Protein AF-A0A7Y8U4Q8-F1 (afdb_monomer_lite)

Structure (mmCIF, N/CA/C/O backbone):
data_AF-A0A7Y8U4Q8-F1
#
_entry.id   AF-A0A7Y8U4Q8-F1
#
loop_
_atom_site.group_PDB
_atom_site.id
_atom_site.type_symbol
_atom_site.label_atom_id
_atom_site.label_alt_id
_atom_site.label_comp_id
_atom_site.label_asym_id
_atom_site.label_entity_id
_atom_site.label_seq_id
_atom_site.pdbx_PDB_ins_code
_atom_site.Cartn_x
_atom_site.Cartn_y
_atom_site.Cartn_z
_atom_site.occupancy
_atom_site.B_iso_or_equiv
_atom_site.auth_seq_id
_atom_site.auth_comp_id
_atom_site.auth_asym_id
_atom_site.auth_atom_id
_atom_site.pdbx_PDB_model_num
ATOM 1 N N . MET A 1 1 ? 43.028 13.676 32.441 1.00 49.75 1 MET A N 1
ATOM 2 C CA . MET A 1 1 ? 41.703 13.058 32.715 1.00 49.75 1 MET A CA 1
ATOM 3 C C . MET A 1 1 ? 40.551 13.495 31.790 1.00 49.75 1 MET A C 1
ATOM 5 O O . MET A 1 1 ? 39.515 12.847 31.832 1.00 49.75 1 MET A O 1
ATOM 9 N N . ARG A 1 2 ? 40.684 14.519 30.922 1.00 41.28 2 ARG A N 1
ATOM 10 C CA . ARG A 1 2 ? 39.659 14.839 29.895 1.00 41.28 2 ARG A CA 1
ATOM 11 C C . ARG A 1 2 ? 39.760 13.981 28.623 1.00 41.28 2 ARG A C 1
ATOM 13 O O . ARG A 1 2 ? 38.734 13.587 28.089 1.00 41.28 2 ARG A O 1
ATOM 20 N N . ALA A 1 3 ? 40.973 13.617 28.198 1.00 47.50 3 ALA A N 1
ATOM 21 C CA . ALA A 1 3 ? 41.188 12.812 26.989 1.00 47.50 3 ALA A CA 1
ATOM 22 C C . ALA A 1 3 ? 40.676 11.358 27.107 1.00 47.50 3 ALA A C 1
ATOM 24 O O . ALA A 1 3 ? 40.174 10.800 26.138 1.00 47.50 3 ALA A O 1
ATOM 25 N N . LEU A 1 4 ? 40.711 10.771 28.311 1.00 48.31 4 LEU A N 1
ATOM 26 C CA . LEU A 1 4 ? 40.271 9.387 28.542 1.00 48.31 4 LEU A CA 1
ATOM 27 C C . LEU A 1 4 ? 38.741 9.217 28.429 1.00 48.31 4 LEU A C 1
ATOM 29 O O . LEU A 1 4 ? 38.266 8.153 28.051 1.00 48.31 4 LEU A O 1
ATOM 33 N N . LYS A 1 5 ? 37.961 10.279 28.691 1.00 42.56 5 LYS A N 1
ATOM 34 C CA . LYS A 1 5 ? 36.495 10.255 28.536 1.00 42.56 5 LYS A CA 1
ATOM 35 C C . LYS A 1 5 ? 36.047 10.328 27.070 1.00 42.56 5 LYS A C 1
ATOM 37 O O . LYS A 1 5 ? 34.977 9.829 26.749 1.00 42.56 5 LYS A O 1
ATOM 42 N N . ILE A 1 6 ? 36.868 10.904 26.186 1.00 50.97 6 ILE A N 1
ATOM 43 C CA . ILE A 1 6 ? 36.571 11.002 24.747 1.00 50.97 6 ILE A CA 1
ATOM 44 C C . ILE A 1 6 ? 36.805 9.651 24.056 1.00 50.97 6 ILE A C 1
ATOM 46 O O . ILE A 1 6 ? 36.016 9.258 23.202 1.00 50.97 6 ILE A O 1
ATOM 50 N N . LEU A 1 7 ? 37.820 8.890 24.481 1.00 44.84 7 LEU A N 1
ATOM 51 C CA . LEU A 1 7 ? 38.096 7.564 23.919 1.00 44.84 7 LEU A CA 1
ATOM 52 C C . LEU A 1 7 ? 36.985 6.545 24.243 1.00 44.84 7 LEU A C 1
ATOM 54 O O . LEU A 1 7 ? 36.630 5.732 23.396 1.00 44.84 7 LEU A O 1
ATOM 58 N N . ILE A 1 8 ? 36.377 6.639 25.432 1.00 50.97 8 ILE A N 1
ATOM 59 C CA . ILE A 1 8 ? 35.225 5.805 25.826 1.00 50.97 8 ILE A CA 1
ATOM 60 C C . ILE A 1 8 ? 33.970 6.177 25.019 1.00 50.97 8 ILE A C 1
ATOM 62 O O . ILE A 1 8 ? 33.171 5.303 24.696 1.00 50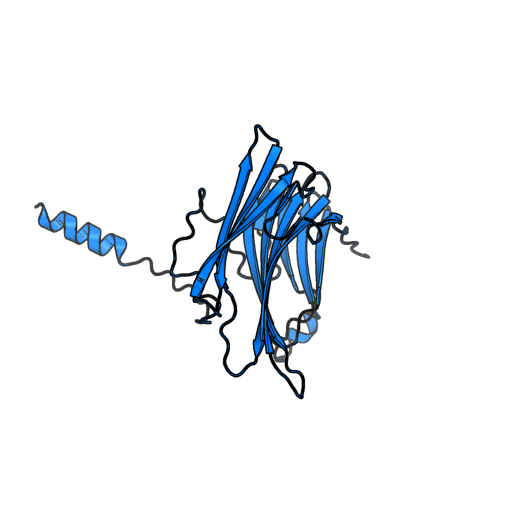.97 8 ILE A O 1
ATOM 66 N N . LEU A 1 9 ? 33.823 7.447 24.624 1.00 43.19 9 LEU A N 1
ATOM 67 C CA . LEU A 1 9 ? 32.719 7.878 23.767 1.00 43.19 9 LEU A CA 1
ATOM 68 C C . LEU A 1 9 ? 32.877 7.343 22.333 1.00 43.19 9 LEU A C 1
ATOM 70 O O . LEU A 1 9 ? 31.907 6.894 21.742 1.00 43.19 9 LEU A O 1
ATOM 74 N N . ILE A 1 10 ? 34.095 7.315 21.785 1.00 46.91 10 ILE A N 1
ATOM 75 C CA . ILE A 1 10 ? 34.342 6.824 20.415 1.00 46.91 10 ILE A CA 1
ATOM 76 C C . ILE A 1 10 ? 34.251 5.290 20.341 1.00 46.91 10 ILE A C 1
ATOM 78 O O . ILE A 1 10 ? 33.738 4.750 19.364 1.00 46.91 10 ILE A O 1
ATOM 82 N N . LEU A 1 11 ? 34.670 4.577 21.392 1.00 43.22 11 LEU A N 1
ATOM 83 C CA . LEU A 1 11 ? 34.560 3.115 21.464 1.00 43.22 11 LEU A CA 1
ATOM 84 C C . LEU A 1 11 ? 33.141 2.632 21.816 1.00 43.22 11 LEU A C 1
ATOM 86 O O . LEU A 1 11 ? 32.757 1.542 21.403 1.00 43.22 11 LEU A O 1
ATOM 90 N N . GLY A 1 12 ? 32.338 3.446 22.513 1.00 35.97 12 GLY A N 1
ATOM 91 C CA . GLY A 1 12 ? 30.940 3.135 22.845 1.00 35.97 12 GLY A CA 1
ATOM 92 C C . GLY A 1 12 ? 29.954 3.277 21.678 1.00 35.97 12 GLY A C 1
ATOM 93 O O . GLY A 1 12 ? 28.892 2.663 21.705 1.00 35.97 12 GLY A O 1
ATOM 94 N N . PHE A 1 13 ? 30.312 4.035 20.636 1.00 39.69 13 PHE A N 1
ATOM 95 C CA . PHE A 1 13 ? 29.527 4.167 19.399 1.00 39.69 13 PHE A CA 1
ATOM 96 C C . PHE A 1 13 ? 30.023 3.256 18.258 1.00 39.69 13 PHE A C 1
ATOM 98 O O . PHE A 1 13 ? 29.411 3.211 17.195 1.00 39.69 13 PHE A O 1
ATOM 105 N N . GLY A 1 14 ? 31.115 2.511 18.466 1.00 35.41 14 GLY A N 1
ATOM 106 C CA . GLY A 1 14 ? 31.784 1.721 17.426 1.00 35.41 14 GLY A CA 1
ATOM 107 C C . GLY A 1 14 ? 31.267 0.293 17.217 1.00 35.41 14 GLY A C 1
ATOM 108 O O . GLY A 1 14 ? 31.789 -0.402 16.351 1.00 35.41 14 GLY A O 1
ATOM 109 N N . PHE A 1 15 ? 30.277 -0.175 17.983 1.00 36.47 15 PHE A N 1
ATOM 110 C CA . PHE A 1 15 ? 29.867 -1.587 17.968 1.00 36.47 15 PHE A CA 1
ATOM 111 C C . PHE A 1 15 ? 28.351 -1.792 18.075 1.00 36.47 15 PHE A C 1
ATOM 113 O O . PHE A 1 15 ? 27.871 -2.549 18.908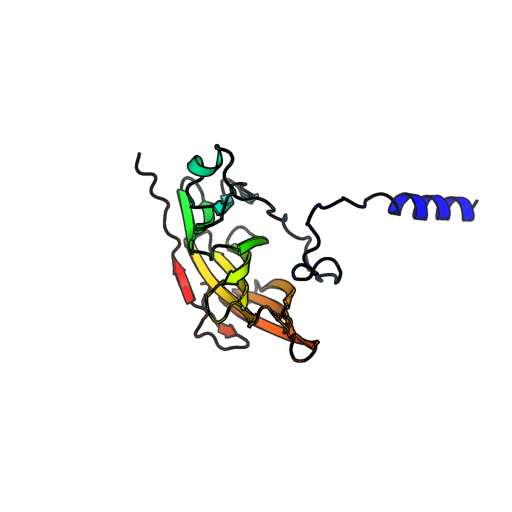 1.00 36.47 15 PHE A O 1
ATOM 120 N N . ILE A 1 16 ? 27.580 -1.157 17.189 1.00 36.59 16 ILE A N 1
ATOM 121 C CA . ILE A 1 16 ? 26.260 -1.675 16.793 1.00 36.59 16 ILE A CA 1
ATOM 122 C C . ILE A 1 16 ? 26.107 -1.505 15.275 1.00 36.59 16 ILE A C 1
ATOM 124 O O . ILE A 1 16 ? 25.202 -0.844 14.781 1.00 36.59 16 ILE A O 1
ATOM 128 N N . TYR A 1 17 ? 27.008 -2.121 14.507 1.00 30.70 17 TYR A N 1
ATOM 129 C CA . TYR A 1 17 ? 26.619 -2.593 13.182 1.00 30.70 17 TYR A CA 1
ATOM 130 C C . TYR A 1 17 ? 25.826 -3.873 13.415 1.00 30.70 17 TYR A C 1
ATOM 132 O O . TYR A 1 17 ? 26.387 -4.965 13.532 1.00 30.70 17 TYR A O 1
ATOM 140 N N . THR A 1 18 ? 24.505 -3.741 13.542 1.00 29.02 18 THR A N 1
ATOM 141 C CA . THR A 1 18 ? 23.653 -4.885 13.244 1.00 29.02 18 THR A CA 1
ATOM 142 C C . THR A 1 18 ? 23.926 -5.216 11.784 1.00 29.02 18 THR A C 1
ATOM 144 O O . THR A 1 18 ? 23.687 -4.416 10.884 1.00 29.02 18 THR A O 1
ATOM 147 N N . ASN A 1 19 ? 24.533 -6.378 11.556 1.00 25.64 19 ASN A N 1
ATOM 148 C CA . ASN A 1 19 ? 24.582 -6.989 10.241 1.00 25.64 19 ASN A CA 1
ATOM 149 C C . ASN A 1 19 ? 23.137 -7.331 9.864 1.00 25.64 19 ASN A C 1
ATOM 151 O O . ASN A 1 19 ? 22.673 -8.452 10.073 1.00 25.64 19 ASN A O 1
ATOM 155 N N . THR A 1 20 ? 22.394 -6.343 9.371 1.00 29.00 20 THR A N 1
ATOM 156 C CA . THR A 1 20 ? 21.160 -6.574 8.639 1.00 29.00 20 THR A CA 1
ATOM 157 C C . THR A 1 20 ? 21.575 -7.213 7.323 1.00 29.00 20 THR A C 1
ATOM 159 O O . THR A 1 20 ? 22.092 -6.573 6.410 1.00 29.00 20 THR A O 1
ATOM 162 N N . TYR A 1 21 ? 21.410 -8.532 7.247 1.00 28.39 21 TYR A N 1
ATOM 163 C CA . TYR A 1 21 ? 21.580 -9.309 6.025 1.00 28.39 21 TYR A CA 1
ATOM 164 C C . TYR A 1 21 ? 20.437 -9.003 5.044 1.00 28.39 21 TYR A C 1
ATOM 166 O O . TYR A 1 21 ? 19.657 -9.876 4.679 1.00 28.39 21 TYR A O 1
ATOM 174 N N . ALA A 1 22 ? 20.343 -7.759 4.584 1.00 32.44 22 ALA A N 1
ATOM 175 C CA . ALA A 1 22 ? 19.738 -7.464 3.300 1.00 32.44 22 ALA A CA 1
ATOM 176 C C . ALA A 1 22 ? 20.867 -7.585 2.274 1.00 32.44 22 ALA A C 1
ATOM 178 O O . ALA A 1 22 ? 21.808 -6.791 2.271 1.00 32.44 22 ALA A O 1
ATOM 179 N N . LYS A 1 23 ? 20.827 -8.623 1.428 1.00 30.33 23 LYS A N 1
ATOM 180 C CA . LYS A 1 23 ? 21.698 -8.699 0.246 1.00 30.33 23 LYS A CA 1
ATOM 181 C C . LYS A 1 23 ? 21.641 -7.340 -0.460 1.00 30.33 23 LYS A C 1
ATOM 183 O O . LYS A 1 23 ? 20.549 -6.912 -0.821 1.00 30.33 23 LYS A O 1
ATOM 188 N N . LYS A 1 24 ? 22.797 -6.683 -0.628 1.00 34.06 24 LYS A N 1
ATOM 189 C CA . LYS A 1 24 ? 22.960 -5.442 -1.402 1.00 34.06 24 LYS A CA 1
ATOM 190 C C . LYS A 1 24 ? 22.258 -5.605 -2.748 1.00 34.06 24 LYS A C 1
ATOM 192 O O . LYS A 1 24 ? 22.772 -6.256 -3.653 1.00 34.06 24 LYS A O 1
ATOM 197 N N . ASN A 1 25 ? 21.066 -5.048 -2.853 1.00 44.06 25 ASN A N 1
ATOM 198 C CA . ASN A 1 25 ? 20.413 -4.794 -4.112 1.00 44.06 25 ASN A CA 1
ATOM 199 C C . ASN A 1 25 ? 20.408 -3.275 -4.229 1.00 44.06 25 ASN A C 1
ATOM 201 O O . ASN A 1 25 ? 19.839 -2.600 -3.377 1.00 44.06 25 ASN A O 1
ATOM 205 N N . ASP A 1 26 ? 21.082 -2.734 -5.241 1.00 43.66 26 ASP A N 1
ATOM 206 C CA . ASP A 1 26 ? 21.248 -1.285 -5.409 1.00 43.66 26 ASP A CA 1
ATOM 207 C C . ASP A 1 26 ? 19.904 -0.550 -5.581 1.00 43.66 26 ASP A C 1
ATOM 209 O O . ASP A 1 26 ? 19.826 0.657 -5.380 1.00 43.66 26 ASP A O 1
ATOM 213 N N . SER A 1 27 ? 18.818 -1.276 -5.872 1.00 44.06 27 SER A N 1
ATOM 214 C CA . SER A 1 27 ? 17.443 -0.745 -5.857 1.00 44.06 27 SER A CA 1
ATOM 215 C C . SER A 1 27 ? 16.828 -0.588 -4.455 1.00 44.06 27 SER A C 1
ATOM 217 O O . SER A 1 27 ? 15.750 -0.020 -4.318 1.00 44.06 27 SER A O 1
ATOM 219 N N . TRP A 1 28 ? 17.511 -1.062 -3.410 1.00 47.03 28 TRP A N 1
ATOM 220 C CA . TRP A 1 28 ? 17.119 -0.986 -1.995 1.00 47.03 28 TRP A CA 1
ATOM 221 C C . TRP A 1 28 ? 18.002 0.002 -1.224 1.00 47.03 28 TRP A C 1
ATOM 223 O O . TRP A 1 28 ? 18.135 -0.098 -0.006 1.00 47.03 28 TRP A O 1
ATOM 233 N N . SER A 1 29 ? 18.623 0.960 -1.921 1.00 46.00 29 SER A N 1
ATOM 234 C CA . SER A 1 29 ? 19.568 1.938 -1.366 1.00 46.00 29 SER A CA 1
ATOM 235 C C . SER A 1 29 ? 18.954 2.953 -0.381 1.00 46.00 29 SER A C 1
ATOM 237 O O . SER A 1 29 ? 19.532 4.014 -0.165 1.00 46.00 29 SER A O 1
ATOM 239 N N . ASP A 1 30 ? 17.811 2.644 0.235 1.00 44.44 30 ASP A N 1
ATOM 240 C CA . ASP A 1 30 ? 17.180 3.430 1.304 1.00 44.44 30 ASP A CA 1
ATOM 241 C C . ASP A 1 30 ? 18.052 3.531 2.566 1.00 44.44 30 ASP A C 1
ATOM 243 O O . ASP A 1 30 ? 17.791 4.359 3.431 1.00 44.44 30 ASP A O 1
ATOM 247 N N . ILE A 1 31 ? 19.100 2.711 2.698 1.00 41.28 31 ILE A N 1
ATOM 248 C CA . ILE A 1 31 ? 19.915 2.663 3.922 1.00 41.28 31 ILE A CA 1
ATOM 249 C C . ILE A 1 31 ? 20.805 3.915 4.090 1.00 41.28 31 ILE A C 1
ATOM 251 O O . ILE A 1 31 ? 21.320 4.134 5.181 1.00 41.28 31 ILE A O 1
ATOM 255 N N . SER A 1 32 ? 20.994 4.767 3.070 1.00 37.94 32 SER A N 1
ATOM 256 C CA . SER A 1 32 ? 21.977 5.865 3.156 1.00 37.94 32 SER A CA 1
ATOM 257 C C . SER A 1 32 ? 21.431 7.294 3.157 1.00 37.94 32 SER A C 1
ATOM 259 O O . SER A 1 32 ? 22.240 8.219 3.083 1.00 37.94 32 SER A O 1
ATOM 261 N N . GLN A 1 33 ? 20.118 7.525 3.219 1.00 37.62 33 GLN A N 1
ATOM 262 C CA . GLN A 1 33 ? 19.596 8.880 3.434 1.00 37.62 33 GLN A CA 1
ATOM 263 C C . GLN A 1 33 ? 18.476 8.860 4.463 1.00 37.62 33 GLN A C 1
ATOM 265 O O . GLN A 1 33 ? 17.415 8.290 4.230 1.00 37.62 33 GLN A O 1
ATOM 270 N N . ASP A 1 34 ? 18.760 9.480 5.608 1.00 32.97 34 ASP A N 1
ATOM 271 C CA . ASP A 1 34 ? 17.882 9.574 6.766 1.00 32.97 34 ASP A CA 1
ATOM 272 C C . ASP A 1 34 ? 16.477 10.017 6.350 1.00 32.97 34 ASP A C 1
ATOM 274 O O . ASP A 1 34 ? 16.218 11.188 6.054 1.00 32.97 34 ASP A O 1
ATOM 278 N N . SER A 1 35 ? 15.531 9.078 6.362 1.00 36.91 35 SER A N 1
ATOM 279 C CA . SER A 1 35 ? 14.124 9.434 6.410 1.00 36.91 35 SER A CA 1
ATOM 280 C C . SER A 1 35 ? 13.915 10.248 7.686 1.00 36.91 35 SER A C 1
ATOM 282 O O . SER A 1 35 ? 14.042 9.710 8.788 1.00 36.91 35 SER A O 1
ATOM 284 N N . ILE A 1 36 ? 13.602 11.539 7.562 1.00 37.69 36 ILE A N 1
ATOM 285 C CA . ILE A 1 36 ? 13.173 12.356 8.702 1.00 37.69 36 ILE A CA 1
ATOM 286 C C . ILE A 1 36 ? 11.764 11.886 9.067 1.00 37.69 36 ILE A C 1
ATOM 288 O O . ILE A 1 36 ? 10.767 12.423 8.592 1.00 37.69 36 ILE A O 1
ATOM 292 N N . GLN A 1 37 ? 11.677 10.829 9.868 1.00 38.19 37 GLN A N 1
ATOM 293 C CA . GLN A 1 37 ? 10.419 10.362 10.427 1.00 38.19 37 GLN A CA 1
ATOM 294 C C . GLN A 1 37 ? 10.176 11.106 11.741 1.00 38.19 37 GLN A C 1
ATOM 296 O O . GLN A 1 37 ? 11.014 11.107 12.639 1.00 38.19 37 GLN A O 1
ATOM 301 N N . MET A 1 38 ? 9.010 11.744 11.880 1.00 35.59 38 MET A N 1
ATOM 302 C CA . MET A 1 38 ? 8.637 12.449 13.118 1.00 35.59 38 MET A CA 1
ATOM 303 C C . MET A 1 38 ? 8.475 11.508 14.332 1.00 35.59 38 MET A C 1
ATOM 305 O O . MET A 1 38 ? 8.341 11.978 15.462 1.00 35.59 38 MET A O 1
ATOM 309 N N . LYS A 1 39 ? 8.440 10.190 14.103 1.00 37.28 39 LYS A N 1
ATOM 310 C CA . LYS A 1 39 ? 8.378 9.112 15.100 1.00 37.28 39 LYS A CA 1
ATOM 311 C C . LYS A 1 39 ? 9.235 7.947 14.604 1.00 37.28 39 LYS A C 1
ATOM 313 O O . LYS A 1 39 ? 9.333 7.775 13.396 1.00 37.28 39 LYS A O 1
ATOM 318 N N . SER A 1 40 ? 9.827 7.170 15.512 1.00 33.91 40 SER A N 1
ATOM 319 C CA . SER A 1 40 ? 10.622 5.986 15.156 1.00 33.91 40 SER A CA 1
ATOM 320 C C . SER A 1 40 ? 9.857 5.064 14.195 1.00 33.91 40 SER A C 1
ATOM 322 O O . SER A 1 40 ? 8.639 4.933 14.366 1.00 33.91 40 SER A O 1
ATOM 324 N N . PRO A 1 41 ? 10.539 4.417 13.229 1.00 37.03 41 PRO A N 1
ATOM 325 C CA . PRO A 1 41 ? 9.896 3.478 12.322 1.00 37.03 41 PRO A CA 1
ATOM 326 C C . PRO A 1 41 ? 9.197 2.399 13.140 1.00 37.03 41 PRO A C 1
ATOM 328 O O . PRO A 1 41 ? 9.793 1.809 14.044 1.00 37.03 41 PRO A O 1
ATOM 331 N N . VAL A 1 42 ? 7.917 2.178 12.850 1.00 49.91 42 VAL A N 1
ATOM 332 C CA . VAL A 1 42 ? 7.225 1.001 13.365 1.00 49.91 42 VAL A CA 1
ATOM 333 C C . VAL A 1 42 ? 7.823 -0.197 12.629 1.00 49.91 42 VAL A C 1
ATOM 335 O O . VAL A 1 42 ? 8.039 -0.114 11.426 1.00 49.91 42 VAL A O 1
ATOM 338 N N . ASP A 1 43 ? 8.158 -1.251 13.370 1.00 48.34 43 ASP A N 1
ATOM 339 C CA . ASP A 1 43 ? 8.931 -2.422 12.941 1.00 48.34 43 ASP A CA 1
ATOM 340 C C . ASP A 1 43 ? 8.873 -2.768 11.439 1.00 48.34 43 ASP A C 1
ATOM 342 O O . ASP A 1 43 ? 7.804 -2.937 10.844 1.00 48.34 43 ASP A O 1
ATOM 346 N N . PHE A 1 44 ? 10.052 -2.971 10.847 1.00 49.94 44 PHE A N 1
ATOM 347 C CA . PHE A 1 44 ? 10.189 -3.545 9.512 1.00 49.94 44 PHE A CA 1
ATOM 348 C C . PHE A 1 44 ? 9.705 -5.007 9.518 1.00 49.94 44 PHE A C 1
ATOM 350 O O . PHE A 1 44 ? 10.195 -5.813 10.313 1.00 49.94 44 PHE A O 1
ATOM 357 N N . ILE A 1 45 ? 8.755 -5.366 8.644 1.00 55.16 45 ILE A N 1
ATOM 358 C CA . ILE A 1 45 ? 8.263 -6.751 8.535 1.00 55.16 45 ILE A CA 1
ATOM 359 C C . ILE A 1 45 ? 9.034 -7.454 7.420 1.00 55.16 45 ILE A C 1
ATOM 361 O O . ILE A 1 45 ? 8.634 -7.443 6.260 1.00 55.16 45 ILE A O 1
ATOM 365 N N . ASP A 1 46 ? 10.147 -8.079 7.793 1.00 47.94 46 ASP A N 1
ATOM 366 C CA . ASP A 1 46 ? 11.090 -8.710 6.863 1.00 47.94 46 ASP A CA 1
ATOM 367 C C . ASP A 1 46 ? 10.628 -10.054 6.275 1.00 47.94 46 ASP A C 1
ATOM 369 O O . ASP A 1 46 ? 11.302 -10.615 5.409 1.00 47.94 46 ASP A O 1
ATOM 373 N N . SER A 1 47 ? 9.516 -10.616 6.758 1.00 62.12 47 SER A N 1
ATOM 374 C CA . SER A 1 47 ? 9.162 -12.004 6.470 1.00 62.12 47 SER A CA 1
ATOM 375 C C . SER A 1 47 ? 7.665 -12.256 6.333 1.00 62.12 47 SER A C 1
ATOM 377 O O . SER A 1 47 ? 6.836 -11.884 7.167 1.00 62.12 47 SER A O 1
ATOM 379 N N . TYR A 1 48 ? 7.340 -12.979 5.262 1.00 73.75 48 TYR A N 1
ATOM 380 C CA . TYR A 1 48 ? 6.012 -13.500 4.986 1.00 73.75 48 TYR A CA 1
ATOM 381 C C . TYR A 1 48 ? 5.458 -14.330 6.145 1.00 73.75 48 TYR A C 1
ATOM 383 O O . TYR A 1 48 ? 6.159 -15.122 6.776 1.00 73.75 48 TYR A O 1
ATOM 391 N N . GLY A 1 49 ? 4.163 -14.163 6.405 1.00 71.31 49 GLY A N 1
ATOM 392 C CA . GLY A 1 49 ? 3.423 -14.943 7.393 1.00 71.31 49 GLY A CA 1
ATOM 393 C C . GLY A 1 49 ? 3.628 -14.505 8.844 1.00 71.31 49 GLY A C 1
ATOM 394 O O . GLY A 1 49 ? 2.890 -14.978 9.712 1.00 71.31 49 GLY A O 1
ATOM 395 N N . ARG A 1 50 ? 4.559 -13.585 9.134 1.00 79.94 50 ARG A N 1
ATOM 396 C CA . ARG A 1 50 ? 4.739 -13.041 10.486 1.00 79.94 50 ARG A CA 1
ATOM 397 C C . ARG A 1 50 ? 3.790 -11.878 10.741 1.00 79.94 50 ARG A C 1
ATOM 399 O O . ARG A 1 50 ? 3.706 -10.936 9.961 1.00 79.94 50 ARG A O 1
ATOM 406 N N . TYR A 1 51 ? 3.076 -11.961 11.859 1.00 80.69 51 TYR A N 1
ATOM 407 C CA . TYR A 1 51 ? 2.214 -10.885 12.327 1.00 80.69 51 TYR A CA 1
ATOM 408 C C . TYR A 1 51 ? 2.996 -9.850 13.129 1.00 80.69 51 TYR A C 1
ATOM 410 O O . TYR A 1 51 ? 3.640 -10.199 14.117 1.00 80.69 51 TYR A O 1
ATOM 418 N N . THR A 1 52 ? 2.788 -8.582 12.796 1.00 87.06 52 THR A N 1
ATOM 419 C CA . THR A 1 52 ? 3.125 -7.439 13.645 1.00 87.06 52 THR A CA 1
ATOM 420 C C . THR A 1 52 ? 1.895 -7.006 14.429 1.00 87.06 52 THR A C 1
ATOM 422 O O . THR A 1 52 ? 0.786 -6.903 13.893 1.00 87.06 52 THR A O 1
ATOM 425 N N . VAL A 1 53 ? 2.073 -6.791 15.732 1.00 88.00 53 VAL A N 1
ATOM 426 C CA . VAL A 1 53 ? 0.999 -6.372 16.636 1.00 88.00 53 VAL A CA 1
ATOM 427 C C . VAL A 1 53 ? 0.788 -4.869 16.497 1.00 88.00 53 VAL A C 1
ATOM 429 O O . VAL A 1 53 ? 1.698 -4.087 16.731 1.00 88.00 53 VAL A O 1
ATOM 432 N N . ILE A 1 54 ? -0.435 -4.468 16.157 1.00 88.69 54 ILE A N 1
ATOM 433 C CA . ILE A 1 54 ? -0.826 -3.057 15.970 1.00 88.69 54 ILE A CA 1
ATOM 434 C C . ILE A 1 54 ? -1.838 -2.586 17.024 1.00 88.69 54 ILE A C 1
ATOM 436 O O . ILE A 1 54 ? -2.206 -1.411 17.066 1.00 88.69 54 ILE A O 1
ATOM 440 N N . GLY A 1 55 ? -2.301 -3.496 17.887 1.00 87.06 55 GLY A N 1
ATOM 441 C CA . GLY A 1 55 ? -3.181 -3.202 19.012 1.00 87.06 55 GLY A CA 1
ATOM 442 C C . GLY A 1 55 ? -3.712 -4.463 19.694 1.00 87.06 55 GLY A C 1
ATOM 443 O O . GLY A 1 55 ? -3.396 -5.590 19.309 1.00 87.06 55 GLY A O 1
ATOM 444 N N . VAL A 1 56 ? -4.562 -4.273 20.706 1.00 87.31 56 VAL A N 1
ATOM 445 C CA . VAL A 1 56 ? -5.255 -5.382 21.382 1.00 87.31 56 VAL A CA 1
ATOM 446 C C . VAL A 1 56 ? -6.144 -6.104 20.372 1.00 87.31 56 VAL A C 1
ATOM 448 O O . VAL A 1 56 ? -7.003 -5.478 19.755 1.00 87.31 56 VAL A O 1
ATOM 451 N N . ASN A 1 57 ? -5.921 -7.410 20.197 1.00 89.81 57 ASN A N 1
ATOM 452 C CA . ASN A 1 57 ? -6.610 -8.255 19.212 1.00 89.81 57 ASN A CA 1
ATOM 453 C C . ASN A 1 57 ? -6.521 -7.731 17.767 1.00 89.81 57 ASN A C 1
ATOM 455 O O . ASN A 1 57 ? -7.393 -8.015 16.947 1.00 89.81 57 ASN A O 1
ATOM 459 N N . LYS A 1 58 ? -5.481 -6.948 17.455 1.00 91.25 58 LYS A N 1
ATOM 460 C CA . LYS A 1 58 ? -5.250 -6.391 16.122 1.00 91.25 58 LYS A CA 1
ATOM 461 C C . LYS A 1 58 ? -3.829 -6.684 15.669 1.00 91.25 58 LYS A C 1
ATOM 463 O O . LYS A 1 58 ? -2.865 -6.340 16.359 1.00 91.25 58 LYS A O 1
ATOM 468 N N . LYS A 1 59 ? -3.689 -7.321 14.510 1.00 92.81 59 LYS A N 1
ATOM 469 C CA . LYS A 1 59 ? -2.390 -7.681 13.928 1.00 92.81 59 LYS A CA 1
ATOM 470 C C . LYS A 1 59 ? -2.413 -7.489 12.418 1.00 92.81 59 LYS A C 1
ATOM 472 O O . LYS A 1 59 ? -3.466 -7.623 11.807 1.00 92.81 59 LYS A O 1
ATOM 477 N N . ILE A 1 60 ? -1.260 -7.233 11.820 1.00 93.06 60 ILE A N 1
ATOM 478 C CA . ILE A 1 60 ? -1.083 -7.114 10.368 1.00 93.06 60 ILE A CA 1
ATOM 479 C C . ILE A 1 60 ? 0.043 -8.035 9.905 1.00 93.06 60 ILE A C 1
ATOM 481 O O . ILE A 1 60 ? 0.990 -8.251 10.657 1.00 93.06 60 ILE A O 1
ATOM 485 N N . LYS A 1 61 ? -0.057 -8.599 8.702 1.00 90.12 61 LYS A N 1
ATOM 486 C CA . LYS A 1 61 ? 1.022 -9.382 8.084 1.00 90.12 61 LYS A CA 1
ATOM 487 C C . LYS A 1 61 ? 1.009 -9.264 6.564 1.00 90.12 61 LYS A C 1
ATOM 489 O O . LYS A 1 61 ? -0.060 -9.150 5.958 1.00 90.12 61 LYS A O 1
ATOM 494 N N . LEU A 1 62 ? 2.191 -9.383 5.967 1.00 89.62 62 LEU A N 1
ATOM 495 C CA . LEU A 1 62 ? 2.361 -9.713 4.555 1.00 89.62 62 LEU A CA 1
ATOM 496 C C . LEU A 1 62 ? 2.211 -11.234 4.384 1.00 89.62 62 LEU A C 1
ATOM 498 O O . LEU A 1 62 ? 2.774 -12.012 5.157 1.00 89.62 62 LEU A O 1
ATOM 502 N N . VAL A 1 63 ? 1.427 -11.671 3.403 1.00 87.25 63 VAL A N 1
ATOM 503 C CA . VAL A 1 63 ? 1.039 -13.075 3.208 1.00 87.25 63 VAL A CA 1
ATOM 504 C C . VAL A 1 63 ? 1.440 -13.542 1.826 1.00 87.25 63 VAL A C 1
ATOM 506 O O . VAL A 1 63 ? 1.173 -12.859 0.842 1.00 87.25 63 VAL A O 1
ATOM 509 N N . ASP A 1 64 ? 2.055 -14.718 1.775 1.00 84.88 64 ASP A N 1
ATOM 510 C CA . ASP A 1 64 ? 2.232 -15.480 0.548 1.00 84.88 64 ASP A CA 1
ATOM 511 C C . ASP A 1 64 ? 0.999 -16.372 0.381 1.00 84.88 64 ASP A C 1
ATOM 513 O O . ASP A 1 64 ? 0.727 -17.228 1.221 1.00 84.88 64 ASP A O 1
ATOM 517 N N . PHE A 1 65 ? 0.235 -16.135 -0.682 1.00 83.06 65 PHE A N 1
ATOM 518 C CA . PHE A 1 65 ? -0.947 -16.920 -1.040 1.00 83.06 65 PHE A CA 1
ATOM 519 C C . PHE A 1 65 ? -0.639 -17.992 -2.101 1.00 83.06 65 PHE A C 1
ATOM 521 O O . PHE A 1 65 ? -1.557 -18.502 -2.750 1.00 83.06 65 PHE A O 1
ATOM 528 N N . GLY A 1 66 ? 0.637 -18.277 -2.359 1.00 72.62 66 GLY A N 1
ATOM 529 C CA . GLY A 1 66 ? 1.092 -19.364 -3.219 1.00 72.62 66 GLY A CA 1
ATOM 530 C C . GLY A 1 66 ? 1.011 -20.747 -2.560 1.00 72.62 66 GLY A C 1
ATOM 531 O O . GLY A 1 66 ? 0.628 -20.900 -1.401 1.00 72.62 66 GLY A O 1
ATOM 532 N N . ASP A 1 67 ? 1.399 -21.781 -3.314 1.00 63.38 67 ASP A N 1
ATOM 533 C CA . ASP A 1 67 ? 1.420 -23.176 -2.850 1.00 63.38 67 ASP A CA 1
ATOM 534 C C . ASP A 1 67 ? 2.605 -23.434 -1.901 1.00 63.38 67 ASP A C 1
ATOM 536 O O . ASP A 1 67 ? 3.616 -24.031 -2.284 1.00 63.38 67 ASP A O 1
ATOM 540 N N . ILE A 1 68 ? 2.478 -23.007 -0.642 1.00 55.81 68 ILE A N 1
ATOM 541 C CA . ILE A 1 68 ? 3.513 -23.165 0.397 1.00 55.81 68 ILE A CA 1
ATOM 542 C C . ILE A 1 68 ? 3.930 -24.643 0.566 1.00 55.81 68 ILE A C 1
ATOM 544 O O . ILE A 1 68 ? 5.096 -24.939 0.833 1.00 55.81 68 ILE A O 1
ATOM 548 N N . GLU A 1 69 ? 3.013 -25.596 0.356 1.00 50.19 69 GLU A N 1
ATOM 549 C CA . GLU A 1 69 ? 3.289 -27.036 0.483 1.00 50.19 69 GLU A CA 1
ATOM 550 C C . GLU A 1 69 ? 4.276 -27.578 -0.562 1.00 50.19 69 GLU A C 1
ATOM 552 O O . GLU A 1 69 ? 5.081 -28.459 -0.244 1.00 50.19 69 GLU A O 1
ATOM 557 N N . LYS A 1 70 ? 4.290 -27.027 -1.786 1.00 48.84 70 LYS A N 1
ATOM 558 C CA . LYS A 1 70 ? 5.207 -27.464 -2.859 1.00 48.84 70 LYS A CA 1
ATOM 559 C C . LYS A 1 70 ? 6.668 -27.086 -2.575 1.00 48.84 70 LYS A C 1
ATOM 561 O O . LYS A 1 70 ? 7.578 -27.696 -3.135 1.00 48.84 70 LYS A O 1
ATOM 566 N N . ASN A 1 71 ? 6.904 -26.160 -1.645 1.00 51.06 71 ASN A N 1
ATOM 567 C CA . ASN A 1 71 ? 8.231 -25.623 -1.324 1.00 51.06 71 ASN A CA 1
ATOM 568 C C . ASN A 1 71 ? 9.036 -26.475 -0.334 1.00 51.06 71 ASN A C 1
ATOM 570 O O . ASN A 1 71 ? 10.236 -26.266 -0.183 1.00 51.06 71 ASN A O 1
ATOM 574 N N . LYS A 1 72 ? 8.424 -27.464 0.332 1.00 52.31 72 LYS A N 1
ATOM 575 C CA . LYS A 1 72 ? 9.130 -28.335 1.295 1.00 52.31 72 LYS A CA 1
ATOM 576 C C . LYS A 1 72 ? 10.027 -29.402 0.639 1.00 52.31 72 LYS A C 1
ATOM 578 O O . LYS A 1 72 ? 10.703 -30.134 1.353 1.00 52.31 72 LYS A O 1
ATOM 583 N N . LYS A 1 73 ? 10.046 -29.512 -0.698 1.00 52.28 73 LYS A N 1
ATOM 584 C CA . LYS A 1 73 ? 10.715 -30.599 -1.447 1.00 52.28 73 LYS A CA 1
ATOM 585 C C . LYS A 1 73 ? 11.865 -30.138 -2.358 1.00 52.28 73 LYS A C 1
ATOM 587 O O . LYS A 1 73 ? 11.937 -30.557 -3.504 1.00 52.28 73 LYS A O 1
ATOM 592 N N . GLY A 1 74 ? 12.769 -29.284 -1.873 1.00 50.75 74 GLY A N 1
ATOM 593 C CA . GLY A 1 74 ? 14.017 -28.968 -2.595 1.00 50.75 74 GLY A CA 1
ATOM 594 C C . GLY A 1 74 ? 13.851 -28.223 -3.930 1.00 50.75 74 GLY A C 1
ATOM 595 O O . GLY A 1 74 ? 14.795 -28.166 -4.711 1.00 50.75 74 GLY A O 1
ATOM 596 N N . TYR A 1 75 ? 12.674 -27.652 -4.199 1.00 52.44 75 TYR A N 1
ATOM 597 C CA . TYR A 1 75 ? 12.425 -26.816 -5.373 1.00 52.44 75 TYR A CA 1
ATOM 598 C C . TYR A 1 75 ? 12.782 -25.352 -5.083 1.00 52.44 75 TYR A C 1
ATOM 600 O O . TYR A 1 75 ? 12.552 -24.861 -3.977 1.00 52.44 75 TYR A O 1
ATOM 608 N N . ASN A 1 76 ? 13.294 -24.640 -6.093 1.00 57.69 76 ASN A N 1
ATOM 609 C CA . ASN A 1 76 ? 13.442 -23.186 -6.042 1.00 57.69 76 ASN A CA 1
ATOM 610 C C . ASN A 1 76 ? 12.047 -22.552 -5.937 1.00 57.69 76 ASN A C 1
ATOM 612 O O . ASN A 1 76 ? 11.239 -22.660 -6.859 1.00 57.69 76 ASN A O 1
ATOM 616 N N . TYR A 1 77 ? 11.753 -21.937 -4.793 1.00 61.31 77 TYR A N 1
ATOM 617 C CA . TYR A 1 77 ? 10.485 -21.262 -4.548 1.00 61.31 77 TYR A CA 1
ATOM 618 C C . TYR A 1 77 ? 10.385 -19.969 -5.365 1.00 61.31 77 TYR A C 1
ATOM 620 O O . TYR A 1 77 ? 11.305 -19.151 -5.374 1.00 61.31 77 TYR A O 1
ATOM 628 N N . THR A 1 78 ? 9.228 -19.776 -5.995 1.00 67.75 78 THR A N 1
ATOM 629 C CA . THR A 1 78 ? 8.858 -18.552 -6.705 1.00 67.75 78 THR A CA 1
ATOM 630 C C . THR A 1 78 ? 7.568 -18.011 -6.106 1.00 67.75 78 THR A C 1
ATOM 632 O O . THR A 1 78 ? 6.544 -18.701 -6.122 1.00 67.75 78 THR A O 1
ATOM 635 N N . LEU A 1 79 ? 7.610 -16.773 -5.613 1.00 73.31 79 LEU A N 1
ATOM 636 C CA . LEU A 1 79 ? 6.422 -16.052 -5.170 1.00 73.31 79 LEU A CA 1
ATOM 637 C C . LEU A 1 79 ? 5.492 -15.833 -6.371 1.00 73.31 79 LEU A C 1
ATOM 639 O O . LEU A 1 79 ? 5.909 -15.287 -7.388 1.00 73.31 79 LEU A O 1
ATOM 643 N N . LYS A 1 80 ? 4.236 -16.272 -6.258 1.00 77.81 80 LYS A N 1
ATOM 644 C CA . LYS A 1 80 ? 3.229 -16.116 -7.325 1.00 77.81 80 LYS A CA 1
ATOM 645 C C . LYS A 1 80 ? 2.107 -15.178 -6.933 1.00 77.81 80 LYS A C 1
ATOM 647 O O . LYS A 1 80 ? 1.682 -14.367 -7.744 1.00 77.81 80 LYS A O 1
ATOM 652 N N . ASN A 1 81 ? 1.632 -15.307 -5.698 1.00 85.69 81 ASN A N 1
ATOM 653 C CA . ASN A 1 81 ? 0.524 -14.530 -5.175 1.00 85.69 81 ASN A CA 1
ATOM 654 C C . ASN A 1 81 ? 0.897 -14.012 -3.801 1.00 85.69 81 ASN A C 1
ATOM 656 O O . ASN A 1 81 ? 1.352 -14.781 -2.960 1.00 85.69 81 ASN A O 1
ATOM 660 N N . TYR A 1 82 ? 0.633 -12.743 -3.548 1.00 88.88 82 TYR A N 1
ATOM 661 C CA . TYR A 1 82 ? 0.850 -12.161 -2.238 1.00 88.88 82 TYR A CA 1
ATOM 662 C C . TYR A 1 82 ? -0.264 -11.184 -1.887 1.00 88.88 82 TYR A C 1
ATOM 664 O O . TYR A 1 82 ? -1.087 -10.803 -2.721 1.00 88.88 82 TYR A O 1
ATOM 672 N N . GLY A 1 83 ? -0.312 -10.787 -0.627 1.00 92.12 83 GLY A N 1
ATOM 673 C CA . GLY A 1 83 ? -1.206 -9.734 -0.188 1.00 92.12 83 GLY A CA 1
ATOM 674 C C . GLY A 1 83 ? -0.995 -9.369 1.265 1.00 92.12 83 GLY A C 1
ATOM 675 O O . GLY A 1 83 ? -0.052 -9.833 1.904 1.00 92.12 83 GLY A O 1
ATOM 676 N N . VAL A 1 84 ? -1.874 -8.528 1.793 1.00 94.56 84 VAL A N 1
ATOM 677 C CA . VAL A 1 84 ? -1.806 -8.087 3.190 1.00 94.56 84 VAL A CA 1
ATOM 678 C C . VAL A 1 84 ? -3.079 -8.485 3.910 1.00 94.56 84 VAL A C 1
ATOM 680 O O . VAL A 1 84 ? -4.183 -8.220 3.435 1.00 94.56 84 VAL A O 1
ATOM 683 N N . GLN A 1 85 ? -2.908 -9.098 5.078 1.00 94.69 85 GLN A N 1
ATOM 684 C CA . GLN A 1 85 ? -3.997 -9.477 5.968 1.00 94.69 85 GLN A CA 1
ATOM 685 C C . GLN A 1 85 ? -3.956 -8.671 7.259 1.00 94.69 85 GLN A C 1
ATOM 687 O O . GLN A 1 85 ? -2.891 -8.478 7.852 1.00 94.69 85 GLN A O 1
ATOM 692 N N . ILE A 1 86 ? -5.134 -8.273 7.733 1.00 94.38 86 ILE A N 1
ATOM 693 C CA . ILE A 1 86 ? -5.330 -7.644 9.037 1.00 94.38 86 ILE A CA 1
ATOM 694 C C . ILE A 1 86 ? -6.247 -8.531 9.875 1.00 94.38 86 ILE A C 1
ATOM 696 O O . ILE A 1 86 ? -7.414 -8.725 9.548 1.00 94.38 86 ILE A O 1
ATOM 700 N N . LEU A 1 87 ? -5.723 -9.046 10.985 1.00 93.56 87 LEU A N 1
ATOM 701 C CA . LEU A 1 87 ? -6.539 -9.595 12.061 1.00 93.56 87 LEU A CA 1
ATOM 702 C C . LEU A 1 87 ? -7.146 -8.418 12.824 1.00 93.56 87 LEU A C 1
ATOM 704 O O . LEU A 1 87 ? -6.406 -7.587 13.352 1.00 93.56 87 LEU A O 1
ATOM 708 N N . ASN A 1 88 ? -8.470 -8.353 12.892 1.00 91.69 88 ASN A N 1
ATOM 709 C CA . ASN A 1 88 ? -9.205 -7.321 13.612 1.00 91.69 88 ASN A CA 1
ATOM 710 C C . ASN A 1 88 ? -10.309 -7.979 14.448 1.00 91.69 88 ASN A C 1
ATOM 712 O O . ASN A 1 88 ? -11.367 -8.351 13.934 1.00 91.69 88 ASN A O 1
ATOM 716 N N . GLY A 1 89 ? -10.035 -8.162 15.741 1.00 89.69 89 GLY A N 1
ATOM 717 C CA . GLY A 1 89 ? -10.872 -8.977 16.616 1.00 89.69 89 GLY A CA 1
ATOM 718 C C . GLY A 1 89 ? -10.705 -10.463 16.299 1.00 89.69 89 GLY A C 1
ATOM 719 O O . GLY A 1 89 ? -9.591 -10.979 16.313 1.00 89.69 89 GLY A O 1
ATOM 720 N N . SER A 1 90 ? -11.814 -11.147 16.023 1.00 89.81 90 SER A N 1
ATOM 721 C CA . SER A 1 90 ? -11.840 -12.568 15.647 1.00 89.81 90 SER A CA 1
ATOM 722 C C . SER A 1 90 ? -11.695 -12.815 14.144 1.00 89.81 90 SER A C 1
ATOM 724 O O . SER A 1 90 ? -11.556 -13.964 13.736 1.00 89.81 90 SER A O 1
ATOM 726 N N . ASN A 1 91 ? -11.759 -11.764 13.324 1.00 93.38 91 ASN A N 1
ATOM 727 C CA . ASN A 1 91 ? -11.854 -11.884 11.873 1.00 93.38 91 ASN A CA 1
ATOM 728 C C . ASN A 1 91 ? -10.542 -11.467 11.211 1.00 93.38 91 ASN A C 1
ATOM 730 O O . ASN A 1 91 ? -9.904 -10.500 11.635 1.00 93.38 91 ASN A O 1
ATOM 734 N N . ILE A 1 92 ? -10.170 -12.170 10.145 1.00 94.38 92 ILE A N 1
ATOM 735 C CA . ILE A 1 92 ? -9.059 -11.789 9.275 1.00 94.38 92 ILE A CA 1
ATOM 736 C C . ILE A 1 92 ? -9.645 -11.132 8.028 1.00 94.38 92 ILE A C 1
ATOM 738 O O . ILE A 1 92 ? -10.578 -11.655 7.426 1.00 94.38 92 ILE A O 1
ATOM 742 N N . TYR A 1 93 ? -9.106 -9.974 7.662 1.00 95.81 93 TYR A N 1
ATOM 743 C CA . TYR A 1 93 ? -9.487 -9.226 6.473 1.00 95.81 93 TYR A CA 1
ATOM 744 C C . TYR A 1 93 ? -8.316 -9.196 5.495 1.00 95.81 93 TYR A C 1
ATOM 746 O O . TYR A 1 93 ? -7.222 -8.746 5.844 1.00 95.81 93 TYR A O 1
ATOM 754 N N . ASN A 1 94 ? -8.548 -9.649 4.268 1.00 95.62 94 ASN A N 1
ATOM 755 C CA . ASN A 1 94 ? -7.653 -9.464 3.138 1.00 95.62 94 ASN A CA 1
ATOM 756 C C . ASN A 1 94 ? -7.797 -8.020 2.656 1.00 95.62 94 ASN A C 1
ATOM 758 O O . ASN A 1 94 ? -8.829 -7.649 2.097 1.00 95.62 94 ASN A O 1
ATOM 762 N N . VAL A 1 95 ? -6.771 -7.197 2.881 1.00 95.94 95 VAL A N 1
ATOM 763 C CA . VAL A 1 95 ? -6.744 -5.832 2.337 1.00 95.94 95 VAL A CA 1
ATOM 764 C C . VAL A 1 95 ? -6.645 -5.911 0.822 1.00 95.94 95 VAL A C 1
ATOM 766 O O . VAL A 1 95 ? -7.429 -5.305 0.112 1.00 95.94 95 VAL A O 1
ATOM 769 N N . PHE A 1 96 ? -5.720 -6.720 0.321 1.00 93.75 96 PHE A N 1
ATOM 770 C CA . PHE A 1 96 ? -5.665 -7.076 -1.086 1.00 93.75 96 PHE A CA 1
ATOM 771 C C . PHE A 1 96 ? -5.017 -8.448 -1.236 1.00 93.75 96 PHE A C 1
ATOM 773 O O . PHE A 1 96 ? -4.284 -8.905 -0.354 1.00 93.75 96 PHE A O 1
ATOM 780 N N . LYS A 1 97 ? -5.262 -9.067 -2.386 1.00 91.88 97 LYS A N 1
ATOM 781 C CA . LYS A 1 97 ? -4.565 -10.249 -2.882 1.00 91.88 97 LYS A CA 1
ATOM 782 C C . LYS A 1 97 ? -4.251 -10.000 -4.349 1.00 91.88 97 LYS A C 1
ATOM 784 O O . LYS A 1 97 ? -5.139 -9.623 -5.106 1.00 91.88 97 LYS A O 1
ATOM 789 N N . THR A 1 98 ? -2.999 -10.181 -4.738 1.00 89.94 98 THR A N 1
ATOM 790 C CA . THR A 1 98 ? -2.539 -9.929 -6.103 1.00 89.94 98 THR A CA 1
ATOM 791 C C . THR A 1 98 ? -1.567 -11.005 -6.556 1.00 89.94 98 THR A C 1
ATOM 793 O O . THR A 1 98 ? -0.987 -11.728 -5.743 1.00 89.94 98 THR A O 1
ATOM 796 N N . THR A 1 99 ? -1.398 -11.106 -7.867 1.00 85.50 99 THR A N 1
ATOM 797 C CA . THR A 1 99 ? -0.359 -11.908 -8.511 1.00 85.50 99 THR A CA 1
ATOM 798 C C . THR A 1 99 ? 0.900 -11.068 -8.693 1.00 85.50 99 THR A C 1
ATOM 800 O O . THR A 1 99 ? 0.810 -9.854 -8.874 1.00 85.50 99 THR A O 1
ATOM 803 N N . THR A 1 100 ? 2.060 -11.712 -8.717 1.00 79.06 100 THR A N 1
ATOM 804 C CA . THR A 1 100 ? 3.335 -11.089 -9.082 1.00 79.06 100 THR A CA 1
ATOM 805 C C . THR A 1 100 ? 4.043 -11.914 -10.157 1.00 79.06 100 THR A C 1
ATOM 807 O O . THR A 1 100 ? 3.649 -13.049 -10.446 1.00 79.06 100 THR A O 1
ATOM 810 N N . THR A 1 101 ? 5.054 -11.340 -10.804 1.00 74.06 101 THR A N 1
ATOM 811 C CA . THR A 1 101 ? 5.785 -12.043 -11.869 1.00 74.06 101 THR A CA 1
ATOM 812 C C . THR A 1 101 ? 6.801 -13.030 -11.293 1.00 74.06 101 THR A C 1
ATOM 814 O O . THR A 1 101 ? 7.106 -12.999 -10.101 1.00 74.06 101 THR A O 1
ATOM 817 N N . LEU A 1 102 ? 7.335 -13.922 -12.136 1.00 66.06 102 LEU A N 1
ATOM 818 C CA . LEU A 1 102 ? 8.188 -15.036 -11.697 1.00 66.06 102 LEU A CA 1
ATOM 819 C C . LEU A 1 102 ? 9.438 -14.597 -10.920 1.00 66.06 102 LEU A C 1
ATOM 821 O O . LEU A 1 102 ? 9.905 -15.331 -10.055 1.00 66.06 102 LEU A O 1
ATOM 825 N N . ASN A 1 103 ? 9.976 -13.415 -11.209 1.00 74.12 103 ASN A N 1
ATOM 826 C CA . ASN A 1 103 ? 11.176 -12.907 -10.556 1.00 74.12 103 ASN A CA 1
ATOM 827 C C . ASN A 1 103 ? 10.843 -11.625 -9.806 1.00 74.12 103 ASN A C 1
ATOM 829 O O . ASN A 1 103 ? 11.196 -10.540 -10.260 1.00 74.12 103 ASN A O 1
ATOM 833 N N . SER A 1 104 ? 10.159 -11.758 -8.672 1.00 73.25 104 SER A N 1
ATOM 834 C CA . SER A 1 104 ? 9.694 -10.610 -7.892 1.00 73.25 104 SER A CA 1
ATOM 835 C C . SER A 1 104 ? 10.151 -10.686 -6.443 1.00 73.25 104 SER A C 1
ATOM 837 O O . SER A 1 104 ? 10.184 -11.755 -5.832 1.00 73.25 104 SER A O 1
ATOM 839 N N . SER A 1 105 ? 10.512 -9.530 -5.899 1.00 80.94 105 SER A N 1
ATOM 840 C CA . SER A 1 105 ? 10.835 -9.320 -4.496 1.00 80.94 105 SER A CA 1
ATOM 841 C C . SER A 1 105 ? 9.896 -8.265 -3.944 1.00 80.94 105 SER A C 1
ATOM 843 O O . SER A 1 105 ? 9.875 -7.131 -4.425 1.00 80.94 105 SER A O 1
ATOM 845 N N . VAL A 1 106 ? 9.127 -8.645 -2.929 1.00 82.75 106 VAL A N 1
ATOM 846 C CA . VAL A 1 106 ? 8.127 -7.775 -2.320 1.00 82.75 106 VAL A CA 1
ATOM 847 C C . VAL A 1 106 ? 8.576 -7.391 -0.921 1.00 82.75 106 VAL A C 1
ATOM 849 O O . VAL A 1 106 ? 8.931 -8.248 -0.114 1.00 82.75 106 VAL A O 1
ATOM 852 N N . ASP A 1 107 ? 8.521 -6.097 -0.649 1.00 84.06 107 ASP A N 1
ATOM 853 C CA . ASP A 1 107 ? 8.798 -5.482 0.639 1.00 84.06 107 ASP A CA 1
ATOM 854 C C . ASP A 1 107 ? 7.511 -4.999 1.299 1.00 84.06 107 ASP A C 1
ATOM 856 O O . ASP A 1 107 ? 6.623 -4.476 0.620 1.00 84.06 107 ASP A O 1
ATOM 860 N N . PHE A 1 108 ? 7.455 -5.064 2.624 1.00 86.19 108 PHE A N 1
ATOM 861 C CA . PHE A 1 108 ? 6.384 -4.477 3.417 1.00 86.19 108 PHE A CA 1
ATOM 862 C C . PHE A 1 108 ? 6.971 -3.582 4.507 1.00 86.19 108 PHE A C 1
ATOM 864 O O . PHE A 1 108 ? 7.870 -3.988 5.239 1.00 86.19 108 PHE A O 1
ATOM 871 N N . ASN A 1 109 ? 6.397 -2.392 4.687 1.00 86.06 109 ASN A N 1
ATOM 872 C CA . ASN A 1 109 ? 6.769 -1.512 5.788 1.00 86.06 109 ASN A CA 1
ATOM 873 C C . ASN A 1 109 ? 5.543 -0.911 6.482 1.00 86.06 109 ASN A C 1
ATOM 875 O O . ASN A 1 109 ? 4.652 -0.374 5.820 1.00 86.06 109 ASN A O 1
ATOM 879 N N . LEU A 1 110 ? 5.499 -0.971 7.812 1.00 86.75 110 LEU A N 1
ATOM 880 C CA . LEU A 1 110 ? 4.443 -0.353 8.609 1.00 86.75 110 LEU A CA 1
ATOM 881 C C . LEU A 1 110 ? 4.827 1.105 8.892 1.00 86.75 110 LEU A C 1
ATOM 883 O O . LEU A 1 110 ? 5.756 1.384 9.637 1.00 86.75 110 LEU A O 1
ATOM 887 N N . LEU A 1 111 ? 4.109 2.054 8.295 1.00 84.69 111 LEU A N 1
ATOM 888 C CA . LEU A 1 111 ? 4.458 3.475 8.384 1.00 84.69 111 LEU A CA 1
ATOM 889 C C . LEU A 1 111 ? 3.857 4.142 9.624 1.00 84.69 111 LEU A C 1
ATOM 891 O O . LEU A 1 111 ? 4.464 5.021 10.231 1.00 84.69 111 LEU A O 1
ATOM 895 N N . TYR A 1 112 ? 2.627 3.770 9.976 1.00 84.56 112 TYR A N 1
ATOM 896 C CA . TYR A 1 112 ? 1.891 4.377 11.079 1.00 84.56 112 TYR A CA 1
ATOM 897 C C . TYR A 1 112 ? 0.736 3.480 11.512 1.00 84.56 112 TYR A C 1
ATOM 899 O O . TYR A 1 112 ? 0.093 2.842 10.683 1.00 84.56 112 TYR A O 1
ATOM 907 N N . HIS A 1 113 ? 0.401 3.476 12.797 1.00 89.00 113 HIS A N 1
ATOM 908 C CA . HIS A 1 113 ? -0.879 2.947 13.251 1.00 89.00 113 HIS A CA 1
ATOM 909 C C . HIS A 1 113 ? -1.358 3.670 14.508 1.00 89.00 113 HIS A C 1
ATOM 911 O O . HIS A 1 113 ? -0.571 4.166 15.316 1.00 89.00 113 HIS A O 1
ATOM 917 N N . ASP A 1 114 ? -2.674 3.711 14.674 1.00 86.81 114 ASP A N 1
ATOM 918 C CA . ASP A 1 114 ? -3.335 4.137 15.897 1.00 86.81 114 ASP A CA 1
ATOM 919 C C . ASP A 1 114 ? -4.597 3.289 16.143 1.00 86.81 114 ASP A C 1
ATOM 921 O O . ASP A 1 114 ? -4.751 2.180 15.629 1.00 86.81 114 ASP A O 1
ATOM 925 N N . LYS A 1 115 ? -5.521 3.784 16.972 1.00 87.00 115 LYS A N 1
ATOM 926 C CA . LYS A 1 115 ? -6.765 3.063 17.275 1.00 87.00 115 LYS A CA 1
ATOM 927 C C . LYS A 1 115 ? -7.723 2.968 16.077 1.00 87.00 115 LYS A C 1
ATOM 929 O O . LYS A 1 115 ? -8.558 2.061 16.069 1.00 87.00 115 LYS A O 1
ATOM 934 N N . LYS A 1 116 ? -7.641 3.903 15.125 1.00 89.00 116 LYS A N 1
ATOM 935 C CA . LYS A 1 116 ? -8.548 4.073 13.981 1.00 89.00 116 LYS A CA 1
ATOM 936 C C . LYS A 1 116 ? -7.956 3.550 12.679 1.00 89.00 116 LYS A C 1
ATOM 938 O O . LYS A 1 116 ? -8.696 2.944 11.910 1.00 89.00 116 LYS A O 1
ATOM 943 N N . VAL A 1 117 ? -6.673 3.788 12.416 1.00 91.94 117 VAL A N 1
ATOM 944 C CA . VAL A 1 117 ? -6.052 3.479 11.125 1.00 91.94 117 VAL A CA 1
ATOM 945 C C . VAL A 1 117 ? -4.740 2.722 11.251 1.00 91.94 117 VAL A C 1
ATOM 947 O O . VAL A 1 117 ? -4.025 2.824 12.245 1.00 91.94 117 VAL A O 1
ATOM 950 N N . VAL A 1 118 ? -4.421 1.988 10.192 1.00 92.88 118 VAL A N 1
ATOM 951 C CA . VAL A 1 118 ? -3.127 1.349 9.954 1.00 92.88 118 VAL A CA 1
ATOM 952 C C . VAL A 1 118 ? -2.665 1.792 8.582 1.00 92.88 118 VAL A C 1
ATOM 954 O O . VAL A 1 118 ? -3.425 1.708 7.620 1.00 92.88 118 VAL A O 1
ATOM 957 N N . VAL A 1 119 ? -1.434 2.267 8.487 1.00 92.44 119 VAL A N 1
ATOM 958 C CA . VAL A 1 119 ? -0.841 2.747 7.246 1.00 92.44 119 VAL A CA 1
ATOM 959 C C . VAL A 1 119 ? 0.433 1.995 6.983 1.00 92.44 119 VAL A C 1
ATOM 961 O O . VAL A 1 119 ? 1.327 1.956 7.825 1.00 92.44 119 VAL A O 1
ATOM 964 N N . PHE A 1 120 ? 0.510 1.401 5.806 1.00 92.44 120 PHE A N 1
ATOM 965 C CA . PHE A 1 120 ? 1.622 0.557 5.421 1.00 92.44 120 PHE A CA 1
ATOM 966 C C . PHE A 1 120 ? 1.933 0.725 3.941 1.00 92.44 120 PHE A C 1
ATOM 968 O O . PHE A 1 120 ? 1.064 1.058 3.135 1.00 92.44 120 PHE A O 1
ATOM 975 N N . ARG A 1 121 ? 3.187 0.477 3.593 1.00 92.25 121 ARG A N 1
ATOM 976 C CA . ARG A 1 121 ? 3.696 0.484 2.230 1.00 92.25 121 ARG A CA 1
ATOM 977 C C . ARG A 1 121 ? 3.996 -0.936 1.799 1.00 92.25 121 ARG A C 1
ATOM 979 O O . ARG A 1 121 ? 4.531 -1.723 2.578 1.00 92.25 121 ARG A O 1
ATOM 986 N N . VAL A 1 122 ? 3.726 -1.214 0.534 1.00 91.06 122 VAL A N 1
ATOM 987 C CA . VAL A 1 122 ? 4.229 -2.396 -0.154 1.00 91.06 122 VAL A CA 1
ATOM 988 C C . VAL A 1 122 ? 5.039 -1.959 -1.363 1.00 91.06 122 VAL A C 1
ATOM 990 O O . VAL A 1 122 ? 4.590 -1.104 -2.131 1.00 91.06 122 VAL A O 1
ATOM 993 N N . ARG A 1 123 ? 6.229 -2.539 -1.522 1.00 90.12 123 ARG A N 1
ATOM 994 C CA . ARG A 1 123 ? 7.046 -2.378 -2.729 1.00 90.12 123 ARG A CA 1
ATOM 995 C C . ARG A 1 123 ? 7.128 -3.708 -3.445 1.00 90.12 123 ARG A C 1
ATOM 997 O O . ARG A 1 123 ? 7.391 -4.705 -2.790 1.00 90.12 123 ARG A O 1
ATOM 1004 N N . ASP A 1 124 ? 6.930 -3.722 -4.750 1.00 88.50 124 ASP A N 1
ATOM 1005 C CA . ASP A 1 124 ? 7.191 -4.888 -5.592 1.00 88.50 124 ASP A CA 1
ATOM 1006 C C . ASP A 1 124 ? 8.292 -4.506 -6.583 1.00 88.50 124 ASP A C 1
ATOM 1008 O O . ASP A 1 124 ? 8.138 -3.575 -7.376 1.00 88.50 124 ASP A O 1
ATOM 1012 N N . ASN A 1 125 ? 9.435 -5.177 -6.475 1.00 84.75 125 ASN A N 1
ATOM 1013 C CA . ASN A 1 125 ? 10.522 -5.082 -7.431 1.00 84.75 125 ASN A CA 1
ATOM 1014 C C . ASN A 1 125 ? 10.566 -6.373 -8.232 1.00 84.75 125 ASN A C 1
ATOM 1016 O O . ASN A 1 125 ? 10.919 -7.427 -7.694 1.00 84.75 125 ASN A O 1
ATOM 1020 N N . SER A 1 126 ? 10.248 -6.278 -9.514 1.00 79.81 126 SER A N 1
ATOM 1021 C CA . SER A 1 126 ? 10.102 -7.442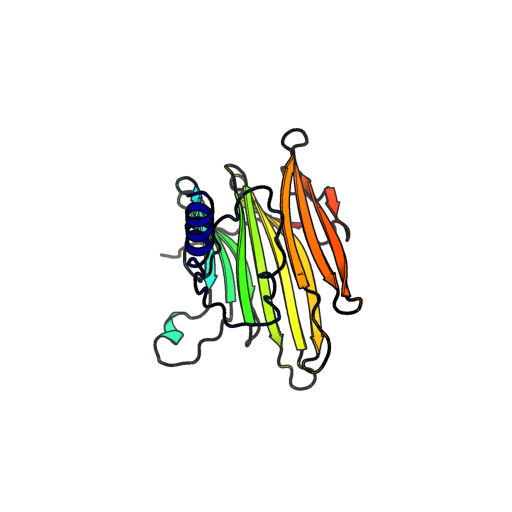 -10.367 1.00 79.81 126 SER A CA 1
ATOM 1022 C C . SER A 1 126 ? 10.910 -7.344 -11.650 1.00 79.81 126 SER A C 1
ATOM 1024 O O . SER A 1 126 ? 11.246 -6.269 -12.144 1.00 79.81 126 SER A O 1
ATOM 1026 N N . THR A 1 127 ? 11.260 -8.508 -12.185 1.00 75.00 127 THR A N 1
ATOM 1027 C CA . THR A 1 127 ? 11.832 -8.670 -13.517 1.00 75.00 127 THR A CA 1
ATOM 1028 C C . THR A 1 127 ? 10.866 -9.477 -14.365 1.00 75.00 127 THR A C 1
ATOM 1030 O O . THR A 1 127 ? 10.604 -10.650 -14.092 1.00 75.00 127 THR A O 1
ATOM 1033 N N . VAL A 1 128 ? 10.355 -8.840 -15.410 1.00 70.50 128 VAL A N 1
ATOM 1034 C CA . VAL A 1 128 ? 9.414 -9.432 -16.350 1.00 70.50 128 VAL A CA 1
ATOM 1035 C C . VAL A 1 128 ? 10.194 -9.923 -17.558 1.00 70.50 128 VAL A C 1
ATOM 1037 O O . VAL A 1 128 ? 10.755 -9.130 -18.310 1.00 70.50 128 VAL A O 1
ATOM 1040 N N . ASP A 1 129 ? 10.244 -11.241 -17.729 1.00 63.06 129 ASP A N 1
ATOM 1041 C CA . ASP A 1 129 ? 11.012 -11.899 -18.785 1.00 63.06 129 ASP A CA 1
ATOM 1042 C C . ASP A 1 129 ? 10.117 -12.240 -19.987 1.00 63.06 129 ASP A C 1
ATOM 1044 O O . ASP A 1 129 ? 9.747 -13.391 -20.228 1.00 63.06 129 ASP A O 1
ATOM 1048 N N . TYR A 1 130 ? 9.678 -11.213 -20.720 1.00 63.56 130 TYR A N 1
ATOM 1049 C CA . TYR A 1 130 ? 9.039 -11.444 -22.013 1.00 63.56 130 TYR A CA 1
ATOM 1050 C C . TYR A 1 130 ? 10.104 -11.802 -23.052 1.00 63.56 130 TYR A C 1
ATOM 1052 O O . TYR A 1 130 ? 11.060 -11.053 -23.225 1.00 63.56 130 TYR A O 1
ATOM 1060 N N . ILE A 1 131 ? 9.863 -12.871 -23.827 1.00 57.75 131 ILE A N 1
ATOM 1061 C CA . ILE A 1 131 ? 10.773 -13.459 -24.841 1.00 57.75 131 ILE A CA 1
ATOM 1062 C C . ILE A 1 131 ? 11.444 -12.421 -25.765 1.00 57.75 131 ILE A C 1
ATOM 1064 O O . ILE A 1 131 ? 12.522 -12.678 -26.294 1.00 57.75 131 ILE A O 1
ATOM 1068 N N . LYS A 1 132 ? 10.817 -11.260 -25.992 1.00 59.06 132 LYS A N 1
ATOM 1069 C CA . LYS A 1 132 ? 11.349 -10.213 -26.875 1.00 59.06 132 LYS A CA 1
ATOM 1070 C C . LYS A 1 132 ? 11.825 -8.945 -26.164 1.00 59.06 132 LYS A C 1
ATOM 1072 O O . LYS A 1 132 ? 12.761 -8.338 -26.661 1.00 59.06 132 LYS A O 1
ATOM 1077 N N . ASN A 1 133 ? 11.212 -8.552 -25.046 1.00 67.00 133 ASN A N 1
ATOM 1078 C CA . ASN A 1 133 ? 11.457 -7.262 -24.388 1.00 67.00 133 ASN A CA 1
ATOM 1079 C C . ASN A 1 133 ? 11.378 -7.417 -22.863 1.00 67.00 133 ASN A C 1
ATOM 1081 O O . ASN A 1 133 ? 10.364 -7.054 -22.260 1.00 67.00 133 ASN A O 1
ATOM 1085 N N . PRO A 1 134 ? 12.400 -8.004 -22.232 1.00 76.00 134 PRO A N 1
ATOM 1086 C CA . PRO A 1 134 ? 12.408 -8.122 -20.791 1.00 76.00 134 PRO A CA 1
ATOM 1087 C C . PRO A 1 134 ? 12.656 -6.753 -20.136 1.00 76.00 134 PRO A C 1
ATOM 1089 O O . PRO A 1 134 ? 13.465 -5.950 -20.614 1.00 76.00 134 PRO A O 1
ATOM 1092 N N . PHE A 1 135 ? 11.984 -6.493 -19.018 1.00 79.50 135 PHE A N 1
ATOM 1093 C CA . PHE A 1 135 ? 12.089 -5.232 -18.282 1.00 79.50 135 PHE A CA 1
ATOM 1094 C C . PHE A 1 135 ? 12.055 -5.456 -16.770 1.00 79.50 135 PHE A C 1
ATOM 1096 O O . PHE A 1 135 ? 11.627 -6.499 -16.276 1.00 79.50 135 PHE A O 1
ATOM 1103 N N . LYS A 1 136 ? 12.535 -4.466 -16.023 1.00 84.38 136 LYS A N 1
ATOM 1104 C CA . LYS A 1 136 ? 12.401 -4.374 -14.570 1.00 84.38 136 LYS A CA 1
ATOM 1105 C C . LYS A 1 136 ? 11.277 -3.408 -14.237 1.00 84.38 136 LYS A C 1
ATOM 1107 O O . LYS A 1 136 ? 11.145 -2.381 -14.901 1.00 84.38 136 LYS A O 1
ATOM 1112 N N . SER A 1 137 ? 10.519 -3.718 -13.197 1.00 85.94 137 SER A N 1
ATOM 1113 C CA . SER A 1 137 ? 9.467 -2.860 -12.664 1.00 85.94 137 SER A CA 1
ATOM 1114 C C . SER A 1 137 ? 9.693 -2.624 -11.175 1.00 85.94 137 SER A C 1
ATOM 1116 O O . SER A 1 137 ? 10.078 -3.536 -10.441 1.00 85.94 137 SER A O 1
ATOM 1118 N N . PHE A 1 138 ? 9.466 -1.392 -10.736 1.00 88.56 138 PHE A N 1
ATOM 1119 C CA . PHE A 1 138 ? 9.455 -1.003 -9.336 1.00 88.56 138 PHE A CA 1
ATOM 1120 C C . PHE A 1 138 ? 8.144 -0.292 -9.022 1.00 88.56 138 PHE A C 1
ATOM 1122 O O . PHE A 1 138 ? 7.917 0.860 -9.408 1.00 88.56 138 PHE A O 1
ATOM 1129 N N . LEU A 1 139 ? 7.279 -1.019 -8.323 1.00 91.56 139 LEU A N 1
ATOM 1130 C CA . LEU A 1 139 ? 5.959 -0.578 -7.906 1.00 91.56 139 LEU A CA 1
ATOM 1131 C C . LEU A 1 139 ? 5.983 -0.248 -6.422 1.00 91.56 139 LEU A C 1
ATOM 1133 O O . LEU A 1 139 ? 6.459 -1.034 -5.605 1.00 91.56 139 LEU A O 1
ATOM 1137 N N . VAL A 1 140 ? 5.418 0.896 -6.061 1.00 93.00 140 VAL A N 1
ATOM 1138 C CA . VAL A 1 140 ? 5.246 1.318 -4.674 1.00 93.00 140 VAL A CA 1
ATOM 1139 C C . VAL A 1 140 ? 3.807 1.756 -4.472 1.00 93.00 140 VAL A C 1
ATOM 1141 O O . VAL A 1 140 ? 3.359 2.743 -5.058 1.00 93.00 140 VAL A O 1
ATOM 1144 N N . ASN A 1 141 ? 3.112 1.057 -3.579 1.00 95.44 141 ASN A N 1
ATOM 1145 C CA . ASN A 1 141 ? 1.771 1.415 -3.137 1.00 95.44 141 ASN A CA 1
ATOM 1146 C C . ASN A 1 141 ? 1.764 1.633 -1.626 1.00 95.44 141 ASN A C 1
ATOM 1148 O O . ASN A 1 141 ? 2.308 0.825 -0.871 1.00 95.44 141 ASN A O 1
ATOM 1152 N N . THR A 1 142 ? 1.092 2.692 -1.188 1.00 95.25 142 THR A N 1
ATOM 1153 C CA . THR A 1 142 ? 0.808 2.939 0.228 1.00 95.25 142 THR A CA 1
ATOM 1154 C C . THR A 1 142 ? -0.679 2.767 0.477 1.00 95.25 142 THR A C 1
ATOM 1156 O O . THR A 1 142 ? -1.511 3.249 -0.284 1.00 95.25 142 THR A O 1
ATOM 1159 N N . TYR A 1 143 ? -1.022 2.090 1.561 1.00 96.12 143 TYR A N 1
ATOM 1160 C CA . TYR A 1 143 ? -2.392 1.782 1.933 1.00 96.12 143 TYR A CA 1
ATOM 1161 C C . TYR A 1 143 ? -2.710 2.451 3.258 1.00 96.12 143 TYR A C 1
ATOM 1163 O O . TYR A 1 143 ? -1.940 2.336 4.210 1.00 96.12 143 TYR A O 1
ATOM 1171 N N . ILE A 1 144 ? -3.861 3.116 3.336 1.00 95.69 144 ILE A N 1
ATOM 1172 C CA . ILE A 1 144 ? -4.429 3.585 4.603 1.00 95.69 144 ILE A CA 1
ATOM 1173 C C . ILE A 1 144 ? -5.665 2.746 4.876 1.00 95.69 144 ILE A C 1
ATOM 1175 O O . ILE A 1 144 ? -6.657 2.881 4.170 1.00 95.69 144 ILE A O 1
ATOM 1179 N N . TYR A 1 145 ? -5.604 1.880 5.881 1.00 96.12 145 TYR A N 1
ATOM 1180 C CA . TYR A 1 145 ? -6.691 1.001 6.301 1.00 96.12 145 TYR A CA 1
ATOM 1181 C C . TYR A 1 145 ? -7.402 1.566 7.528 1.00 96.12 145 TYR A C 1
ATOM 1183 O O . TYR A 1 145 ? -6.759 1.872 8.528 1.00 96.12 145 TYR A O 1
ATOM 1191 N N . ASN A 1 146 ? -8.730 1.654 7.491 1.00 94.81 146 ASN A N 1
ATOM 1192 C CA . ASN A 1 146 ? -9.564 2.031 8.626 1.00 94.81 146 ASN A CA 1
ATOM 1193 C C . ASN A 1 146 ? -10.043 0.776 9.374 1.00 94.81 146 ASN A C 1
ATOM 1195 O O . ASN A 1 146 ? -10.852 0.000 8.864 1.00 94.81 146 ASN A O 1
ATOM 1199 N N . LEU A 1 147 ? -9.580 0.620 10.616 1.00 93.81 147 LEU A N 1
ATOM 1200 C CA . LEU A 1 147 ? -9.864 -0.511 11.507 1.00 93.81 147 LEU A CA 1
ATOM 1201 C C . LEU A 1 147 ? -11.330 -0.614 11.936 1.00 93.81 147 LEU A C 1
ATOM 1203 O O . LEU A 1 147 ? -11.751 -1.674 12.383 1.00 93.81 147 LEU A O 1
ATOM 1207 N N . ASN A 1 148 ? -12.102 0.466 11.843 1.00 92.50 148 ASN A N 1
ATOM 1208 C CA . ASN A 1 148 ? -13.511 0.460 12.237 1.00 92.50 148 ASN A CA 1
ATOM 1209 C C . ASN A 1 148 ? -14.421 0.158 11.045 1.00 92.50 148 ASN A C 1
ATOM 1211 O O . ASN A 1 148 ? -15.444 -0.499 11.199 1.00 92.50 148 ASN A O 1
ATOM 1215 N N . LEU A 1 149 ? -14.050 0.647 9.859 1.00 91.75 149 LEU A N 1
ATOM 1216 C CA . LEU A 1 149 ? -14.845 0.498 8.639 1.00 91.75 149 LEU A CA 1
ATOM 1217 C C . LEU A 1 149 ? -14.465 -0.740 7.819 1.00 91.75 149 LEU A C 1
ATOM 1219 O O . LEU A 1 149 ? -15.217 -1.112 6.925 1.00 91.75 149 LEU A O 1
ATOM 1223 N N . ASN A 1 150 ? -13.298 -1.336 8.083 1.00 93.62 150 ASN A N 1
ATOM 1224 C CA . ASN A 1 150 ? -12.672 -2.368 7.250 1.00 93.62 150 ASN A CA 1
ATOM 1225 C C . ASN A 1 150 ? -12.584 -1.957 5.771 1.00 93.62 150 ASN A C 1
ATOM 1227 O O . ASN A 1 150 ? -12.782 -2.749 4.852 1.00 93.62 150 ASN A O 1
ATOM 1231 N N . LYS A 1 151 ? -12.303 -0.671 5.555 1.00 95.44 151 LYS A N 1
ATOM 1232 C CA . LYS A 1 151 ? -12.095 -0.053 4.245 1.00 95.44 151 LYS A CA 1
ATOM 1233 C C . LYS A 1 151 ? -10.698 0.517 4.179 1.00 95.44 151 LYS A C 1
ATOM 1235 O O . LYS A 1 151 ? -10.140 0.899 5.207 1.00 95.44 151 LYS A O 1
ATOM 1240 N N . PHE A 1 152 ? -10.158 0.621 2.980 1.00 96.88 152 PHE A N 1
ATOM 1241 C CA . PHE A 1 152 ? -8.839 1.181 2.767 1.00 96.88 152 PHE A CA 1
ATOM 1242 C C . PHE A 1 152 ? -8.787 2.037 1.513 1.00 96.88 152 PHE A C 1
ATOM 1244 O O . PHE A 1 152 ? -9.525 1.801 0.559 1.00 96.88 152 PHE A O 1
ATOM 1251 N N . SER A 1 153 ? -7.898 3.024 1.526 1.00 96.94 153 SER A N 1
ATOM 1252 C CA . SER A 1 153 ? -7.499 3.752 0.326 1.00 96.94 153 SER A CA 1
ATOM 1253 C C . SER A 1 153 ? -6.161 3.220 -0.158 1.00 96.94 153 SER A C 1
ATOM 1255 O O . SER A 1 153 ? -5.248 3.039 0.652 1.00 96.94 153 SER A O 1
ATOM 1257 N N . THR A 1 154 ? -6.039 3.029 -1.468 1.00 96.56 154 THR A N 1
ATOM 1258 C CA . THR A 1 154 ? -4.762 2.715 -2.120 1.00 96.56 154 THR A CA 1
ATOM 1259 C C . THR A 1 154 ? -4.191 3.987 -2.721 1.00 96.56 154 THR A C 1
ATOM 1261 O O . THR A 1 154 ? -4.880 4.695 -3.449 1.00 96.56 154 THR A O 1
ATOM 1264 N N . ILE A 1 155 ? -2.941 4.286 -2.395 1.00 95.88 155 ILE A N 1
ATOM 1265 C CA . ILE A 1 155 ? -2.181 5.404 -2.937 1.00 95.88 155 ILE A CA 1
ATOM 1266 C C . ILE A 1 155 ? -1.103 4.809 -3.849 1.00 95.88 155 ILE A C 1
ATOM 1268 O O . ILE A 1 155 ? -0.119 4.277 -3.326 1.00 95.88 155 ILE A O 1
ATOM 1272 N N . PRO A 1 156 ? -1.251 4.886 -5.183 1.00 94.94 156 PRO A N 1
ATOM 1273 C CA . PRO A 1 156 ? -0.171 4.556 -6.098 1.00 94.94 156 PRO A CA 1
ATOM 1274 C C . PRO A 1 156 ? 0.889 5.648 -5.997 1.00 94.94 156 PRO A C 1
ATOM 1276 O O . PRO A 1 156 ? 0.649 6.805 -6.344 1.00 94.94 156 PRO A O 1
ATOM 1279 N N . VAL A 1 157 ? 2.038 5.301 -5.421 1.00 93.25 157 VAL A N 1
ATOM 1280 C CA . VAL A 1 157 ? 3.125 6.249 -5.142 1.00 93.25 157 VAL A CA 1
ATOM 1281 C C . VAL A 1 157 ? 4.095 6.287 -6.308 1.00 93.25 157 VAL A C 1
ATOM 1283 O O . VAL A 1 157 ? 4.517 7.361 -6.729 1.00 93.25 157 VAL A O 1
ATOM 1286 N N . LEU A 1 158 ? 4.461 5.112 -6.816 1.00 92.06 158 LEU A N 1
ATOM 1287 C CA . LEU A 1 158 ? 5.423 4.980 -7.894 1.00 92.06 158 LEU A CA 1
ATOM 1288 C C . LEU A 1 158 ? 5.116 3.745 -8.735 1.00 92.06 158 LEU A C 1
ATOM 1290 O O . LEU A 1 158 ? 4.882 2.665 -8.198 1.00 92.06 158 LEU A O 1
ATOM 1294 N N . ASN A 1 159 ? 5.163 3.920 -10.049 1.00 91.94 159 ASN A N 1
ATOM 1295 C CA . ASN A 1 159 ? 5.242 2.837 -11.014 1.00 91.94 159 ASN A CA 1
ATOM 1296 C C . ASN A 1 159 ? 6.351 3.200 -12.002 1.00 91.94 159 ASN A C 1
ATOM 1298 O O . ASN A 1 159 ? 6.178 4.109 -12.815 1.00 91.94 159 ASN A O 1
ATOM 1302 N N . SER A 1 160 ? 7.510 2.560 -11.859 1.00 89.69 160 SER A N 1
ATOM 1303 C CA . SER A 1 160 ? 8.672 2.801 -12.710 1.00 89.69 160 SER A CA 1
ATOM 1304 C C . SER A 1 160 ? 9.053 1.525 -13.438 1.00 89.69 160 SER A C 1
ATOM 1306 O O . SER A 1 160 ? 9.178 0.474 -12.815 1.00 89.69 160 SER A O 1
ATOM 1308 N N . GLU A 1 161 ? 9.271 1.624 -14.744 1.00 88.75 161 GLU A N 1
ATOM 1309 C CA . GLU A 1 161 ? 9.678 0.508 -15.591 1.00 88.75 161 GLU A CA 1
ATOM 1310 C C . GLU A 1 161 ? 10.923 0.881 -16.396 1.00 88.75 161 GLU A C 1
ATOM 1312 O O . GLU A 1 161 ? 11.124 2.037 -16.781 1.00 88.75 161 GLU A O 1
ATOM 1317 N N . SER A 1 162 ? 11.783 -0.104 -16.635 1.00 83.62 162 SER A N 1
ATOM 1318 C CA . SER A 1 162 ? 13.038 0.076 -17.357 1.00 83.62 162 SER A CA 1
ATOM 1319 C C . SER A 1 162 ? 13.468 -1.206 -18.061 1.00 83.62 162 SER A C 1
ATOM 1321 O O . SER A 1 162 ? 13.382 -2.287 -17.483 1.00 83.62 162 SER A O 1
ATOM 1323 N N . ASP A 1 163 ? 13.995 -1.092 -19.279 1.00 81.06 163 ASP A N 1
ATOM 1324 C CA . ASP A 1 163 ? 14.611 -2.209 -20.000 1.00 81.06 163 ASP A CA 1
ATOM 1325 C C . ASP A 1 163 ? 15.745 -2.844 -19.171 1.00 81.06 163 ASP A C 1
ATOM 1327 O O . ASP A 1 163 ? 16.457 -2.155 -18.429 1.00 81.06 163 ASP A O 1
ATOM 1331 N N . LEU A 1 164 ? 15.987 -4.153 -19.333 1.00 71.19 164 LEU A N 1
ATOM 1332 C CA . LEU A 1 164 ? 17.050 -4.853 -18.587 1.00 71.19 164 LEU A CA 1
ATOM 1333 C C . LEU A 1 164 ? 18.449 -4.231 -18.747 1.00 71.19 164 LEU A C 1
ATOM 1335 O O . LEU A 1 164 ? 19.297 -4.407 -17.868 1.00 71.19 164 LEU A O 1
ATOM 1339 N N 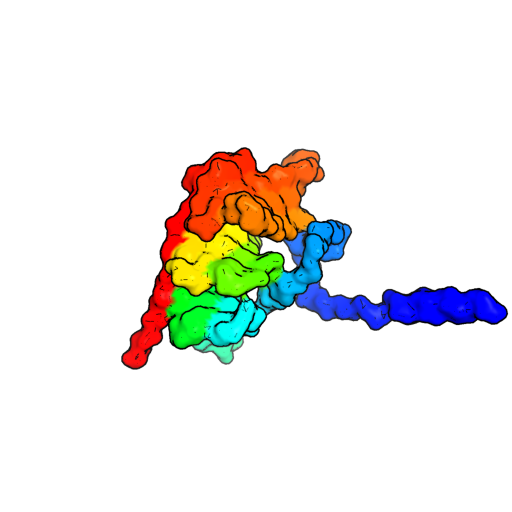. THR A 1 165 ? 18.701 -3.553 -19.868 1.00 63.94 165 THR A N 1
ATOM 1340 C CA . THR A 1 165 ? 20.041 -3.234 -20.371 1.00 63.94 165 THR A CA 1
ATOM 1341 C C . THR A 1 165 ? 20.551 -1.826 -20.070 1.00 63.94 165 THR A C 1
ATOM 1343 O O . THR A 1 165 ? 21.723 -1.585 -20.359 1.00 63.94 165 THR A O 1
ATOM 1346 N N . GLY A 1 166 ? 19.784 -0.884 -19.490 1.00 54.50 166 GLY A N 1
ATOM 1347 C CA . GLY A 1 166 ? 20.403 0.443 -19.318 1.00 54.50 166 GLY A CA 1
ATOM 1348 C C . GLY A 1 166 ? 19.700 1.633 -18.675 1.00 54.50 166 GLY A C 1
ATOM 1349 O O . GLY A 1 166 ? 20.365 2.661 -18.562 1.00 54.50 166 GLY A O 1
ATOM 1350 N N . LYS A 1 167 ? 18.439 1.587 -18.225 1.00 62.22 167 LYS A N 1
ATOM 1351 C CA . LYS A 1 167 ? 17.872 2.734 -17.480 1.00 62.22 167 LYS A CA 1
ATOM 1352 C C . LYS A 1 167 ? 17.758 2.423 -15.990 1.00 62.22 167 LYS A C 1
ATOM 1354 O O . LYS A 1 167 ? 17.395 1.318 -15.586 1.00 62.22 167 LYS A O 1
ATOM 1359 N N . GLN A 1 168 ? 18.108 3.402 -15.162 1.00 79.19 168 GLN A N 1
ATOM 1360 C CA . GLN A 1 168 ? 17.810 3.342 -13.735 1.00 79.19 168 GLN A CA 1
ATOM 1361 C C . GLN A 1 168 ? 16.291 3.465 -13.553 1.00 79.19 168 GLN A C 1
ATOM 1363 O O . GLN A 1 168 ? 15.623 4.122 -14.351 1.00 79.19 168 GLN A O 1
ATOM 1368 N N . LEU A 1 169 ? 15.757 2.796 -12.538 1.00 86.12 169 LEU A N 1
ATOM 1369 C CA . LEU A 1 169 ? 14.371 2.962 -12.116 1.00 86.12 169 LEU A CA 1
ATOM 1370 C C . LEU A 1 169 ? 14.276 4.221 -11.261 1.00 86.12 169 LEU A C 1
ATOM 1372 O O . LEU A 1 169 ? 15.225 4.561 -10.548 1.00 86.12 169 LEU A O 1
ATOM 1376 N N . ASP A 1 170 ? 13.141 4.904 -11.320 1.00 89.56 170 ASP A N 1
ATOM 1377 C CA . ASP A 1 170 ? 12.819 5.896 -10.304 1.00 89.56 170 ASP A CA 1
ATOM 1378 C C . ASP A 1 170 ? 12.757 5.185 -8.947 1.00 89.56 170 ASP A C 1
ATOM 1380 O O . ASP A 1 170 ? 12.325 4.034 -8.859 1.00 89.56 170 ASP A O 1
ATOM 1384 N N . LEU A 1 171 ? 13.201 5.853 -7.886 1.00 87.75 171 LEU A N 1
ATOM 1385 C CA . LEU A 1 171 ? 13.291 5.254 -6.555 1.00 87.75 171 LEU A CA 1
ATOM 1386 C C . LEU A 1 171 ? 12.520 6.084 -5.539 1.00 87.75 171 LEU A C 1
ATOM 1388 O O . LEU A 1 171 ? 12.611 7.312 -5.522 1.00 87.75 171 LEU A O 1
ATOM 1392 N N . LEU A 1 172 ? 11.822 5.404 -4.634 1.00 88.00 172 LEU A N 1
ATOM 1393 C CA . LEU A 1 172 ? 11.403 6.013 -3.379 1.00 88.00 172 LEU A CA 1
ATOM 1394 C C . LEU A 1 172 ? 12.664 6.264 -2.536 1.00 88.00 172 LEU A C 1
ATOM 1396 O O . LEU A 1 172 ? 13.529 5.399 -2.467 1.00 88.00 172 LEU A O 1
ATOM 1400 N N . GLN A 1 173 ? 12.794 7.452 -1.950 1.00 86.56 173 GLN A N 1
ATOM 1401 C CA . GLN A 1 173 ? 13.904 7.834 -1.057 1.00 86.56 173 GLN A CA 1
ATOM 1402 C C . GLN A 1 173 ? 13.437 8.085 0.381 1.00 86.56 173 GLN A C 1
ATOM 1404 O O . GLN A 1 173 ? 14.188 8.577 1.217 1.00 86.56 173 GLN A O 1
ATOM 1409 N N . GLY A 1 174 ? 12.162 7.833 0.654 1.00 83.00 174 GLY A N 1
ATOM 1410 C CA . GLY A 1 174 ? 11.552 8.044 1.953 1.00 83.00 174 GLY A CA 1
ATOM 1411 C C . GLY A 1 174 ? 10.125 8.538 1.824 1.00 83.00 174 GLY A C 1
ATOM 1412 O O . GLY A 1 174 ? 9.743 9.194 0.852 1.00 83.00 174 GLY A O 1
ATOM 1413 N N . ASP A 1 175 ? 9.336 8.210 2.828 1.00 87.69 175 ASP A N 1
ATOM 1414 C CA . ASP A 1 175 ? 7.937 8.562 2.935 1.00 87.69 175 ASP A CA 1
ATOM 1415 C C . ASP A 1 175 ? 7.533 8.752 4.393 1.00 87.69 175 ASP A C 1
ATOM 1417 O O . ASP A 1 175 ? 8.206 8.324 5.333 1.00 87.69 175 ASP A O 1
ATOM 1421 N N . GLN A 1 176 ? 6.423 9.453 4.578 1.00 82.88 176 GLN A N 1
ATOM 1422 C CA . GLN A 1 176 ? 5.828 9.666 5.883 1.00 82.88 176 GLN A CA 1
ATOM 1423 C C . GLN A 1 176 ? 4.332 9.932 5.773 1.00 82.88 176 GLN A C 1
ATOM 1425 O O . GLN A 1 176 ? 3.816 10.393 4.751 1.00 82.88 176 GLN A O 1
ATOM 1430 N N . LEU A 1 177 ? 3.648 9.695 6.887 1.00 85.56 177 LEU A N 1
ATOM 1431 C CA . LEU A 1 177 ? 2.255 10.052 7.081 1.00 85.56 177 LEU A CA 1
ATOM 1432 C C . LEU A 1 177 ? 2.131 11.060 8.222 1.00 85.56 177 LEU A C 1
ATOM 1434 O O . LEU A 1 177 ? 2.662 10.858 9.312 1.00 85.56 177 LEU A O 1
ATOM 1438 N N . ILE A 1 178 ? 1.355 12.111 7.988 1.00 87.38 178 ILE A N 1
ATOM 1439 C CA . ILE A 1 178 ? 1.028 13.131 8.977 1.00 87.38 178 ILE A CA 1
ATOM 1440 C C . ILE A 1 178 ? -0.487 13.137 9.167 1.00 87.38 178 ILE A C 1
ATOM 1442 O O . ILE A 1 178 ? -1.236 13.318 8.211 1.00 87.38 178 ILE A O 1
ATOM 1446 N N . PHE A 1 179 ? -0.955 12.965 10.404 1.00 86.69 179 PHE A N 1
ATOM 1447 C CA . PHE A 1 179 ? -2.372 13.111 10.738 1.00 86.69 179 PHE A CA 1
ATOM 1448 C C . PHE A 1 179 ? -2.639 14.472 11.385 1.00 86.69 179 PHE A C 1
ATOM 1450 O O . PHE A 1 179 ? -2.061 14.805 12.422 1.00 86.69 179 PHE A O 1
ATOM 1457 N N . ASN A 1 180 ? -3.549 15.251 10.799 1.00 87.25 180 ASN A N 1
ATOM 1458 C CA . ASN A 1 180 ? -4.029 16.504 11.367 1.00 87.25 180 ASN A CA 1
ATOM 1459 C C . ASN A 1 180 ? -5.369 16.275 12.074 1.00 87.25 180 ASN A C 1
ATOM 1461 O O . ASN A 1 180 ? -6.426 16.268 11.443 1.00 87.25 180 ASN A O 1
ATOM 1465 N N . SER A 1 181 ? -5.332 16.143 13.400 1.00 84.62 181 SER A N 1
ATOM 1466 C CA . SER A 1 181 ? -6.525 15.882 14.215 1.00 84.62 181 SER A CA 1
ATOM 1467 C C . SER A 1 181 ? -7.560 17.010 14.194 1.00 84.62 181 SER A C 1
ATOM 1469 O O . SER A 1 181 ? -8.744 16.731 14.351 1.00 84.62 181 SER A O 1
ATOM 1471 N N . LYS A 1 182 ? -7.1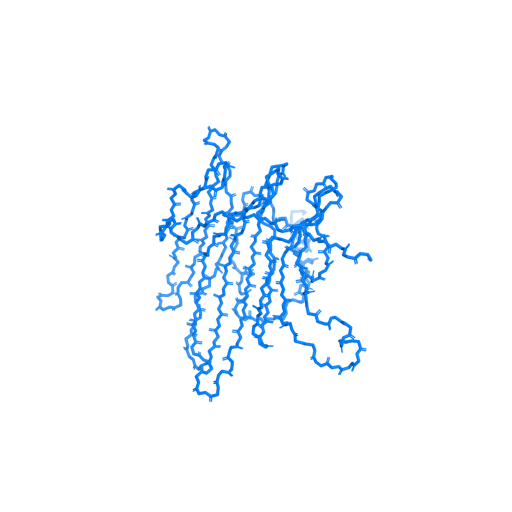46 18.266 13.970 1.00 88.50 182 LYS A N 1
ATOM 1472 C CA . LYS A 1 182 ? -8.064 19.417 13.902 1.00 88.50 182 LYS A CA 1
ATOM 1473 C C . LYS A 1 182 ? -8.884 19.418 12.615 1.00 88.50 182 LYS A C 1
ATOM 1475 O O . LYS A 1 182 ? -10.041 19.813 12.633 1.00 88.50 182 LYS A O 1
ATOM 1480 N N . LYS A 1 183 ? -8.266 19.005 11.506 1.00 88.50 183 LYS A N 1
ATOM 1481 C CA . LYS A 1 183 ? -8.911 18.940 10.186 1.00 88.50 183 LYS A CA 1
ATOM 1482 C C . LYS A 1 183 ? -9.507 17.566 9.876 1.00 88.50 183 LYS A C 1
ATOM 1484 O O . LYS A 1 183 ? -10.284 17.453 8.938 1.00 88.50 183 LYS A O 1
ATOM 1489 N N . GLY A 1 184 ? -9.128 16.530 10.626 1.00 88.38 184 GLY A N 1
ATOM 1490 C CA . GLY A 1 184 ? -9.497 15.148 10.324 1.00 88.38 184 GLY A CA 1
ATOM 1491 C C . GLY A 1 184 ? -8.875 14.649 9.018 1.00 88.38 184 GLY A C 1
ATOM 1492 O O . GLY A 1 184 ? -9.498 13.868 8.311 1.00 88.38 184 GLY A O 1
ATOM 1493 N N . THR A 1 185 ? -7.675 15.122 8.669 1.00 92.19 185 THR A N 1
ATOM 1494 C CA . THR A 1 185 ? -7.027 14.810 7.387 1.00 92.19 185 THR A CA 1
ATOM 1495 C C . THR A 1 185 ? -5.735 14.030 7.576 1.00 92.19 185 THR A C 1
ATOM 1497 O O . THR A 1 185 ? -4.928 14.345 8.456 1.00 92.19 185 THR A O 1
ATOM 1500 N N . TYR A 1 186 ? -5.511 13.056 6.704 1.00 91.75 186 TYR A N 1
ATOM 1501 C CA . TYR A 1 186 ? -4.255 12.333 6.559 1.00 91.75 186 TYR A CA 1
ATOM 1502 C C . TYR A 1 186 ? -3.480 12.912 5.380 1.00 91.75 186 TYR A C 1
ATOM 1504 O O . TYR A 1 186 ? -4.011 13.001 4.277 1.00 91.75 186 TYR A O 1
ATOM 1512 N N . THR A 1 187 ? -2.225 13.287 5.598 1.00 93.31 187 THR A N 1
ATOM 1513 C CA . THR A 1 187 ? -1.317 13.757 4.552 1.00 93.31 187 THR A CA 1
ATOM 1514 C C . THR A 1 187 ? -0.190 12.750 4.391 1.00 93.31 187 THR A C 1
ATOM 1516 O O . THR A 1 187 ? 0.614 12.566 5.303 1.00 93.31 187 THR A O 1
ATOM 1519 N N . TYR A 1 188 ? -0.130 12.105 3.234 1.00 93.56 188 TYR A N 1
ATOM 1520 C CA . TYR A 1 188 ? 0.982 11.260 2.826 1.00 93.56 188 TYR A CA 1
ATOM 1521 C C . TYR A 1 188 ? 1.975 12.079 1.999 1.00 93.56 188 TYR A C 1
ATOM 1523 O O . TYR A 1 188 ? 1.572 12.837 1.112 1.00 93.56 188 TYR A O 1
ATOM 1531 N N . LEU A 1 189 ? 3.262 11.935 2.303 1.00 91.94 189 LEU A N 1
ATOM 1532 C CA . LEU A 1 189 ? 4.370 12.580 1.602 1.00 91.94 189 LEU A CA 1
ATOM 1533 C C . LEU A 1 189 ? 5.413 11.528 1.243 1.00 91.94 189 LEU A C 1
ATOM 1535 O O . LEU A 1 189 ? 5.784 10.730 2.097 1.00 91.94 189 LEU A O 1
ATOM 1539 N N . ALA A 1 190 ? 5.915 11.570 0.015 1.00 91.94 190 ALA A N 1
ATOM 1540 C CA . ALA A 1 190 ? 6.990 10.713 -0.461 1.00 91.94 190 ALA A CA 1
ATOM 1541 C C . ALA A 1 190 ? 8.003 11.512 -1.283 1.00 91.94 190 ALA A C 1
ATOM 1543 O O . ALA A 1 190 ? 7.629 12.372 -2.081 1.00 91.94 190 ALA A O 1
ATOM 1544 N N . ASN A 1 191 ? 9.282 11.196 -1.110 1.00 90.69 191 ASN A N 1
ATOM 1545 C CA . ASN A 1 191 ? 10.373 11.724 -1.919 1.00 90.69 191 ASN A CA 1
ATOM 1546 C C . ASN A 1 191 ? 10.728 10.703 -2.998 1.00 90.69 191 ASN A C 1
ATOM 1548 O O . ASN A 1 191 ? 11.058 9.559 -2.687 1.00 90.69 191 ASN A O 1
ATOM 1552 N N . ILE A 1 192 ? 10.675 11.116 -4.261 1.00 91.00 192 ILE A N 1
ATOM 1553 C CA . ILE A 1 192 ? 10.957 10.262 -5.417 1.00 91.00 192 ILE A CA 1
ATOM 1554 C C . ILE A 1 192 ? 12.205 10.788 -6.115 1.00 91.00 192 ILE A C 1
ATOM 1556 O O . ILE A 1 192 ? 12.251 11.949 -6.521 1.00 91.00 192 ILE A O 1
ATOM 1560 N N . LYS A 1 193 ? 13.219 9.940 -6.273 1.00 89.88 193 LYS A N 1
ATOM 1561 C CA . LYS A 1 193 ? 14.390 10.217 -7.103 1.00 89.88 193 LYS A CA 1
ATOM 1562 C C . LYS A 1 193 ? 14.109 9.741 -8.516 1.00 89.88 193 LYS A C 1
ATOM 1564 O O . LYS A 1 193 ? 14.039 8.539 -8.755 1.00 89.88 193 LYS A O 1
ATOM 1569 N N . TYR A 1 194 ? 13.979 10.679 -9.445 1.00 89.38 194 TYR A N 1
ATOM 1570 C CA . TYR A 1 194 ? 13.716 10.351 -10.841 1.00 89.38 194 TYR A CA 1
ATOM 1571 C C . TYR A 1 194 ? 15.005 9.961 -11.555 1.00 89.38 194 TYR A C 1
ATOM 1573 O O . TYR A 1 194 ? 15.911 10.784 -11.693 1.00 89.38 194 TYR A O 1
ATOM 1581 N N . ALA A 1 195 ? 15.073 8.747 -12.082 1.00 87.00 195 ALA A N 1
ATOM 1582 C CA . ALA A 1 195 ? 16.242 8.202 -12.758 1.00 87.00 195 ALA A CA 1
ATOM 1583 C C . ALA A 1 195 ? 16.696 9.051 -13.946 1.00 87.00 195 ALA A C 1
ATOM 1585 O O . ALA A 1 195 ? 17.883 9.327 -14.104 1.00 87.00 195 ALA A O 1
ATOM 1586 N N . ARG A 1 196 ? 15.748 9.520 -14.769 1.00 84.69 196 ARG A N 1
ATOM 1587 C CA . ARG A 1 196 ? 16.067 10.287 -15.984 1.00 84.69 196 ARG A CA 1
ATOM 1588 C C . ARG A 1 196 ? 16.744 11.627 -15.691 1.00 84.69 196 ARG A C 1
ATOM 1590 O O . ARG A 1 196 ? 17.516 12.106 -16.513 1.00 84.69 196 ARG A O 1
ATOM 1597 N N . SER A 1 197 ? 16.413 12.259 -14.566 1.00 85.38 197 SER A N 1
ATOM 1598 C CA . SER A 1 197 ? 16.891 13.612 -14.243 1.00 85.38 197 SER A CA 1
ATOM 1599 C C . SER A 1 197 ? 17.842 13.667 -13.050 1.00 85.38 197 SER A C 1
ATOM 1601 O O . SER A 1 197 ? 18.454 14.705 -12.815 1.00 85.38 197 SER A O 1
ATOM 1603 N N . GLY A 1 198 ? 17.921 12.595 -12.259 1.00 83.75 198 GLY A N 1
ATOM 1604 C CA . GLY A 1 198 ? 18.582 12.566 -10.955 1.00 83.75 198 GLY A CA 1
ATOM 1605 C C . GLY A 1 198 ? 17.920 13.446 -9.887 1.00 83.75 198 GLY A C 1
ATOM 1606 O O . GLY A 1 198 ? 18.389 13.459 -8.750 1.00 83.75 198 GLY A O 1
ATOM 1607 N N . LYS A 1 199 ? 16.854 14.189 -10.222 1.00 88.94 199 LYS A N 1
ATOM 1608 C CA . LYS A 1 199 ? 16.203 15.142 -9.317 1.00 88.94 199 LYS A CA 1
ATOM 1609 C C . LYS A 1 199 ? 15.295 14.431 -8.321 1.00 88.94 199 LYS A C 1
ATOM 1611 O O . LYS A 1 199 ? 14.661 13.428 -8.645 1.00 88.94 199 LYS A O 1
ATOM 1616 N N . LEU A 1 200 ? 15.193 15.021 -7.134 1.00 88.38 200 LEU A N 1
ATOM 1617 C CA . LEU A 1 200 ? 14.199 14.662 -6.131 1.00 88.38 200 LEU A CA 1
ATOM 1618 C C . LEU A 1 200 ? 12.902 15.433 -6.394 1.00 88.38 200 LEU A C 1
ATOM 1620 O O . LEU A 1 200 ? 12.918 16.658 -6.518 1.00 88.38 200 LEU A O 1
ATOM 1624 N N . GLY A 1 201 ? 11.788 14.716 -6.477 1.00 89.25 201 GLY A N 1
ATOM 1625 C CA . GLY A 1 201 ? 10.444 15.277 -6.443 1.00 89.25 201 GLY A CA 1
ATOM 1626 C C . GLY A 1 201 ? 9.705 14.885 -5.177 1.00 89.25 201 GLY A C 1
ATOM 1627 O O . GLY A 1 201 ? 10.015 13.873 -4.552 1.00 89.25 201 GLY A O 1
ATOM 1628 N N . VAL A 1 202 ? 8.695 15.679 -4.833 1.00 91.06 202 VAL A N 1
ATOM 1629 C CA . VAL A 1 202 ? 7.793 15.400 -3.715 1.00 91.06 202 VAL A CA 1
ATOM 1630 C C . VAL A 1 202 ? 6.442 14.972 -4.269 1.00 91.06 202 VAL A C 1
ATOM 1632 O O . VAL A 1 202 ? 5.804 15.714 -5.018 1.00 91.06 202 VAL A O 1
ATOM 1635 N N . TYR A 1 203 ? 6.003 13.784 -3.878 1.00 93.19 203 TYR A N 1
ATOM 1636 C CA . TYR A 1 203 ? 4.656 13.286 -4.102 1.00 93.19 203 TYR A CA 1
ATOM 1637 C C . TYR A 1 203 ? 3.836 13.466 -2.827 1.00 93.19 203 TYR A C 1
ATOM 1639 O O . TYR A 1 203 ? 4.271 13.085 -1.739 1.00 93.19 203 TYR A O 1
ATOM 1647 N N . LYS A 1 204 ? 2.658 14.074 -2.948 1.00 95.50 204 LYS A N 1
ATOM 1648 C CA . LYS A 1 204 ? 1.787 14.411 -1.824 1.00 95.50 204 LYS A CA 1
ATOM 1649 C C . LYS A 1 204 ? 0.364 13.955 -2.099 1.00 95.50 204 LYS A C 1
ATOM 1651 O O . LYS A 1 204 ? -0.158 14.193 -3.185 1.00 95.50 204 LYS A O 1
ATOM 1656 N N . VAL A 1 205 ? -0.278 13.383 -1.086 1.00 96.81 205 VAL A N 1
ATOM 1657 C CA . VAL A 1 205 ? -1.702 13.026 -1.097 1.00 96.81 205 VAL A CA 1
ATOM 1658 C C . VAL A 1 205 ? -2.346 13.455 0.213 1.00 96.81 205 VAL A C 1
ATOM 1660 O O . VAL A 1 205 ? -1.776 13.263 1.284 1.00 96.81 205 VAL A O 1
ATOM 1663 N N . GLU A 1 206 ? -3.540 14.027 0.137 1.00 96.19 206 GLU A N 1
ATOM 1664 C CA . GLU A 1 206 ? -4.389 14.372 1.271 1.00 96.19 206 GLU A CA 1
ATOM 1665 C C . GLU A 1 206 ? -5.700 13.593 1.196 1.00 96.19 206 GLU A C 1
ATOM 1667 O O . GLU A 1 206 ? -6.388 13.603 0.176 1.00 96.19 206 GLU A O 1
ATOM 1672 N N . LEU A 1 207 ? -6.047 12.927 2.292 1.00 95.31 207 LEU A N 1
ATOM 1673 C CA . LEU A 1 207 ? -7.250 12.116 2.451 1.00 95.31 207 LEU A CA 1
ATOM 1674 C C . LEU A 1 207 ? -8.037 12.624 3.660 1.00 95.31 207 LEU A C 1
ATOM 1676 O O . LEU A 1 207 ? -7.441 13.046 4.655 1.00 95.31 207 LEU A O 1
ATOM 1680 N N . ASN A 1 208 ? -9.365 12.571 3.606 1.00 93.31 208 ASN A N 1
ATOM 1681 C CA . ASN A 1 208 ? -10.195 12.845 4.781 1.00 93.31 208 ASN A CA 1
ATOM 1682 C C . ASN A 1 208 ? -10.263 11.628 5.724 1.00 93.31 208 ASN A C 1
ATOM 1684 O O . ASN A 1 208 ? -9.697 10.566 5.460 1.00 93.31 208 ASN A O 1
ATOM 1688 N N . ASP A 1 209 ? -10.977 11.779 6.835 1.00 87.81 209 ASP A N 1
ATOM 1689 C CA . ASP A 1 209 ? -11.195 10.743 7.849 1.00 87.81 209 ASP A CA 1
ATOM 1690 C C . ASP A 1 209 ? -11.882 9.471 7.317 1.00 87.81 209 ASP A C 1
ATOM 1692 O O . ASP A 1 209 ? -11.655 8.365 7.812 1.00 87.81 209 ASP A O 1
ATOM 1696 N N . SER A 1 210 ? -12.684 9.636 6.270 1.00 90.12 210 SER A N 1
ATOM 1697 C CA . SER A 1 210 ? -13.377 8.588 5.527 1.00 90.12 210 SER A CA 1
ATOM 1698 C C . SER A 1 210 ? -12.505 7.972 4.431 1.00 90.12 210 SER A C 1
ATOM 1700 O O . SER A 1 210 ? -13.002 7.167 3.646 1.00 90.12 210 SER A O 1
ATOM 1702 N N . LEU A 1 211 ? -11.219 8.338 4.382 1.00 93.69 211 LEU A N 1
ATOM 1703 C CA . LEU A 1 211 ? -10.217 7.898 3.413 1.00 93.69 211 LEU A CA 1
ATOM 1704 C C . LEU A 1 211 ? -10.492 8.333 1.966 1.00 93.69 211 LEU A C 1
ATOM 1706 O O . LEU A 1 211 ? -9.945 7.749 1.037 1.00 93.69 211 LEU A O 1
ATOM 1710 N N . LYS A 1 212 ? -11.338 9.346 1.746 1.00 94.88 212 LYS A N 1
ATOM 1711 C CA . LYS A 1 212 ? -11.573 9.907 0.407 1.00 94.88 212 LYS A CA 1
ATOM 1712 C C . LYS A 1 212 ? -10.463 10.885 0.068 1.00 94.88 212 LYS A C 1
ATOM 1714 O O . LYS A 1 212 ? -10.114 11.719 0.905 1.00 94.88 212 LYS A O 1
ATOM 1719 N N . CYS A 1 213 ? -9.941 10.795 -1.152 1.00 96.62 213 CYS A N 1
ATOM 1720 C CA . CYS A 1 213 ? -8.924 11.721 -1.632 1.00 96.62 213 CYS A CA 1
ATOM 1721 C C . CYS A 1 213 ? -9.508 13.135 -1.723 1.00 96.62 213 CYS A C 1
ATOM 1723 O O . CYS A 1 213 ? -10.580 13.340 -2.290 1.00 96.62 213 CYS A O 1
ATOM 1725 N N . ILE A 1 214 ? -8.810 14.090 -1.115 1.00 96.25 214 ILE A N 1
ATOM 1726 C CA . ILE A 1 214 ? -9.113 15.523 -1.156 1.00 96.25 214 ILE A CA 1
ATOM 1727 C C . ILE A 1 214 ? -8.240 16.185 -2.223 1.00 96.25 214 ILE A C 1
ATOM 1729 O O . ILE A 1 214 ? -8.720 16.998 -3.006 1.00 96.25 214 ILE A O 1
ATOM 1733 N N . ALA A 1 215 ? -6.950 15.845 -2.233 1.00 96.00 215 ALA A N 1
ATOM 1734 C CA . ALA A 1 215 ? -5.969 16.383 -3.162 1.00 96.00 215 ALA A CA 1
ATOM 1735 C C . ALA A 1 215 ? -4.804 15.406 -3.329 1.00 96.00 215 ALA A C 1
ATOM 1737 O O . ALA A 1 215 ? -4.400 14.747 -2.374 1.00 96.00 215 ALA A O 1
ATOM 1738 N N . ALA A 1 216 ? -4.214 15.354 -4.519 1.00 95.44 216 ALA A N 1
ATOM 1739 C CA . ALA A 1 216 ? -3.008 14.578 -4.775 1.00 95.44 216 ALA A CA 1
ATOM 1740 C C . ALA A 1 216 ? -2.170 15.225 -5.879 1.00 95.44 216 ALA A C 1
ATOM 1742 O O . ALA A 1 216 ? -2.717 15.859 -6.781 1.00 95.44 216 ALA A O 1
ATOM 1743 N N . SER A 1 217 ? -0.849 15.037 -5.832 1.00 91.62 217 SER A N 1
ATOM 1744 C CA . SER A 1 217 ? 0.090 15.582 -6.824 1.00 91.62 217 SER A CA 1
ATOM 1745 C C . SER A 1 217 ? -0.239 15.181 -8.267 1.00 91.62 217 SER A C 1
ATOM 1747 O O . SER A 1 217 ? 0.071 15.939 -9.178 1.00 91.62 217 SER A O 1
ATOM 1749 N N . GLN A 1 218 ? -0.853 14.012 -8.475 1.00 88.56 218 GLN A N 1
ATOM 1750 C CA . GLN A 1 218 ? -1.250 13.492 -9.792 1.00 88.56 218 GLN A CA 1
ATOM 1751 C C . GLN A 1 218 ? -2.778 13.435 -9.979 1.00 88.56 218 GLN A C 1
ATOM 1753 O O . GLN A 1 218 ? -3.267 12.740 -10.862 1.00 88.56 218 GLN A O 1
ATOM 1758 N N . GLY A 1 219 ? -3.540 14.153 -9.148 1.00 92.69 219 GLY A N 1
ATOM 1759 C CA . GLY A 1 219 ? -4.998 14.040 -9.111 1.00 92.69 219 GLY A CA 1
ATOM 1760 C C . GLY A 1 219 ? -5.489 12.829 -8.311 1.00 92.69 219 GLY A C 1
ATOM 1761 O O . GLY A 1 219 ? -4.729 11.927 -7.960 1.00 92.69 219 GLY A O 1
ATOM 1762 N N . CYS A 1 220 ? -6.775 12.844 -7.964 1.00 95.44 220 CYS A N 1
ATOM 1763 C CA . CYS A 1 220 ? -7.392 11.832 -7.103 1.00 95.44 220 CYS A CA 1
ATOM 1764 C C . CYS A 1 220 ? -7.940 10.615 -7.865 1.00 95.44 220 CYS A C 1
ATOM 1766 O O . CYS A 1 220 ? -8.396 9.671 -7.225 1.00 95.44 220 CYS A O 1
ATOM 1768 N N . ASP A 1 221 ? -7.890 10.617 -9.199 1.00 93.06 221 ASP A N 1
ATOM 1769 C CA . ASP A 1 221 ? -8.578 9.631 -10.047 1.00 93.06 221 ASP A CA 1
ATOM 1770 C C . ASP A 1 221 ? -8.130 8.188 -9.771 1.00 93.06 221 ASP A C 1
ATOM 1772 O O . ASP A 1 221 ? -8.939 7.263 -9.794 1.00 93.06 221 ASP A O 1
ATOM 1776 N N . ASN A 1 222 ? -6.854 8.003 -9.421 1.00 88.62 222 ASN A N 1
ATOM 1777 C CA . ASN A 1 222 ? -6.264 6.694 -9.127 1.00 88.62 222 ASN A CA 1
ATOM 1778 C C . ASN A 1 222 ? -6.243 6.353 -7.625 1.00 88.62 222 ASN A C 1
ATOM 1780 O O . ASN A 1 222 ? -5.604 5.381 -7.221 1.00 88.62 222 ASN A O 1
ATOM 1784 N N . ILE A 1 223 ? -6.908 7.153 -6.783 1.00 93.88 223 ILE A N 1
ATOM 1785 C CA . ILE A 1 223 ? -6.937 6.994 -5.323 1.00 93.88 223 ILE A CA 1
ATOM 1786 C C . ILE A 1 223 ? -8.370 6.690 -4.892 1.00 93.88 223 ILE A C 1
ATOM 1788 O O . ILE A 1 223 ? -9.161 7.573 -4.555 1.00 93.88 223 ILE A O 1
ATOM 1792 N N . GLY A 1 224 ? -8.703 5.402 -4.930 1.00 87.38 224 GLY A N 1
ATOM 1793 C CA . GLY A 1 224 ? -10.027 4.886 -4.594 1.00 87.38 224 GLY A CA 1
ATOM 1794 C C . GLY A 1 224 ? -10.103 4.267 -3.201 1.00 87.38 224 GLY A C 1
ATOM 1795 O O . GLY A 1 224 ? -9.111 3.765 -2.667 1.00 87.38 224 GLY A O 1
ATOM 1796 N N . ILE A 1 225 ? -11.318 4.243 -2.645 1.00 94.50 225 ILE A N 1
ATOM 1797 C CA . ILE A 1 225 ? -11.636 3.476 -1.437 1.00 94.50 225 ILE A CA 1
ATOM 1798 C C . ILE A 1 225 ? -12.159 2.104 -1.841 1.00 94.50 225 ILE A C 1
ATOM 1800 O O . ILE A 1 225 ? -13.118 1.999 -2.602 1.00 94.50 225 ILE A O 1
ATOM 1804 N N . SER A 1 226 ? -11.580 1.066 -1.254 1.00 95.94 226 SER A N 1
ATOM 1805 C CA . SER A 1 226 ? -12.019 -0.321 -1.381 1.00 95.94 226 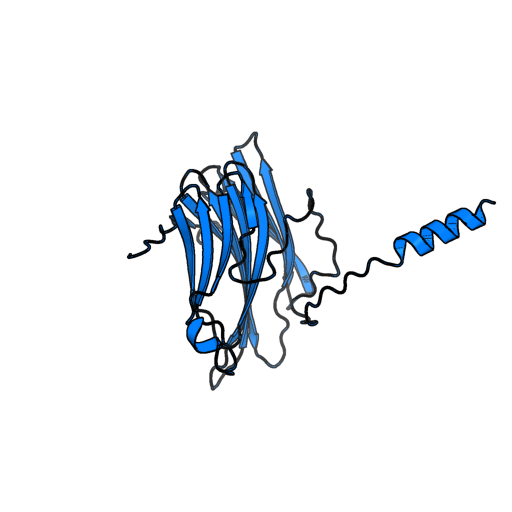SER A CA 1
ATOM 1806 C C . SER A 1 226 ? -12.401 -0.891 -0.016 1.00 95.94 226 SER A C 1
ATOM 1808 O O . SER A 1 226 ? -11.996 -0.375 1.028 1.00 95.94 226 SER A O 1
ATOM 1810 N N . SER A 1 227 ? -13.216 -1.944 -0.014 1.00 96.06 227 SER A N 1
ATOM 1811 C CA . SER A 1 227 ? -13.520 -2.707 1.203 1.00 96.06 227 SER A CA 1
ATOM 1812 C C . SER A 1 227 ? -12.590 -3.907 1.275 1.00 96.06 227 SER A C 1
ATOM 1814 O O . SER A 1 227 ? -12.324 -4.526 0.249 1.00 96.06 227 SER A O 1
ATOM 1816 N N . ALA A 1 228 ? -12.093 -4.226 2.465 1.00 96.19 228 ALA A N 1
ATOM 1817 C CA . ALA A 1 228 ? -11.323 -5.443 2.658 1.00 96.19 228 ALA A CA 1
ATOM 1818 C C . ALA A 1 228 ? -12.251 -6.653 2.747 1.00 96.19 228 ALA A C 1
ATOM 1820 O O . ALA A 1 228 ? -13.340 -6.588 3.323 1.00 96.19 228 ALA A O 1
ATOM 1821 N N . GLU A 1 229 ? -11.805 -7.762 2.177 1.00 95.94 229 GLU A N 1
ATOM 1822 C CA . GLU A 1 229 ? -12.585 -8.990 2.110 1.00 95.94 229 GLU A CA 1
ATOM 1823 C C . GLU A 1 229 ? -12.361 -9.808 3.372 1.00 95.94 229 GLU A C 1
ATOM 1825 O O . GLU A 1 229 ? -11.223 -10.018 3.787 1.00 95.94 229 GLU A O 1
ATOM 1830 N N . ILE A 1 230 ? -13.432 -10.295 3.993 1.00 93.69 230 ILE A N 1
ATOM 1831 C CA . ILE A 1 230 ? -13.284 -11.216 5.116 1.00 93.69 230 ILE A CA 1
ATOM 1832 C C . ILE A 1 230 ? -12.732 -12.554 4.608 1.00 93.69 230 ILE A C 1
ATOM 1834 O O . ILE A 1 230 ? -13.246 -13.131 3.649 1.00 93.69 230 ILE A O 1
ATOM 1838 N N . GLU A 1 231 ? -11.677 -13.052 5.245 1.00 88.25 231 GLU A N 1
ATOM 1839 C CA . GLU A 1 231 ? -11.155 -14.384 4.968 1.00 88.25 231 GLU A CA 1
ATOM 1840 C C . GLU A 1 231 ? -12.139 -15.413 5.528 1.00 88.25 231 GLU A C 1
ATOM 1842 O O . GLU A 1 231 ? -12.244 -15.628 6.738 1.00 88.25 231 GLU A O 1
ATOM 1847 N N . THR A 1 232 ? -12.904 -16.030 4.632 1.00 80.00 232 THR A N 1
ATOM 1848 C CA . THR A 1 232 ? -13.765 -17.157 4.973 1.00 80.00 232 THR A CA 1
ATOM 1849 C C . THR A 1 232 ? -12.901 -18.404 5.074 1.00 80.00 232 THR A C 1
ATOM 1851 O O . THR A 1 232 ? -12.459 -18.973 4.079 1.00 80.00 232 THR A O 1
ATOM 1854 N N . VAL A 1 233 ? -12.636 -18.840 6.305 1.00 59.19 233 VAL A N 1
ATOM 1855 C CA . VAL A 1 233 ? -12.091 -20.177 6.534 1.00 59.19 233 VAL A CA 1
ATOM 1856 C C . VAL A 1 233 ? -13.241 -21.150 6.297 1.00 59.19 233 VAL A C 1
ATOM 1858 O O . VAL A 1 233 ? -14.061 -21.367 7.190 1.00 59.19 233 VAL A O 1
ATOM 1861 N N . ASN A 1 234 ? -13.340 -21.694 5.084 1.00 44.88 234 ASN A N 1
ATOM 1862 C CA . ASN A 1 234 ? -14.156 -22.882 4.859 1.00 44.88 234 ASN A CA 1
ATOM 1863 C C . ASN A 1 234 ? -13.567 -23.985 5.747 1.00 44.88 234 ASN A C 1
ATOM 1865 O O . ASN A 1 234 ? -12.447 -24.436 5.509 1.00 44.88 234 ASN A O 1
ATOM 1869 N N . LYS A 1 235 ? -14.278 -24.301 6.831 1.00 35.59 235 LYS A N 1
ATOM 1870 C CA . LYS A 1 235 ? -13.977 -25.435 7.705 1.00 35.59 235 LYS A CA 1
ATOM 1871 C C . LYS A 1 235 ? -14.324 -26.741 7.012 1.00 35.59 235 LYS A C 1
ATOM 1873 O O . LYS A 1 235 ? -15.360 -26.759 6.311 1.00 35.59 235 LYS A O 1
#

Radius of gyration: 20.1 Å; chains: 1; bounding box: 56×50×60 Å

pLDDT: mean 76.0, std 21.08, range [25.64, 96.94]

Secondary structure (DSSP, 8-state):
--HHHHHHHHHHSSS----------GGGGGGGS----SSPPP-EE-STTPPEEEETTEEEEEEE-S-GGGGGSS------EEEEEEEETTEEEEEEEEE--SEEEEEEEEEEE-SSEEEEEEEEEEEE--SS--EEEEEEEEEEEETTTTEEEEEEEEEEEEETTT-PPPEEEEEEEEEETTTTEEEEEEEEE-TTT--EEEEEEEEETT--EEEETT-STT--EEEPEE-----

Sequence (235 aa):
MRALKILILILGFGFIYTNTYAKKNDSWSDISQDSIQMKSPVDFIDSYGRYTVIGVNKKIKLVDFGDIEKNKKGYNYTLKNYGVQILNGSNIYNVFKTTTTLNSSVDFNLLYHDKKVVVFRVRDNSTVDYIKNPFKSFLVNTYIYNLNLNKFSTIPVLNSESDLTGKQLDLLQGDQLIFNSKKGTYTYLANIKYARSGKLGVYKVELNDSLKCIAASQGCDNIGISSAEIETVNK

Foldseek 3Di:
DVVVVVVCVVVVPPPPPPPPPPPDDVLPPLPPDDFPEPDPFDDWQPDAPDWDDQDDQKTKGKHQPDDPVVPVPPDDDFRFKIFMWMGQHPWIWTLDIDTDDRAKDKTKGFFDGDPFKTKIKIWIWGWADDVPWIKIWIWIWMWIATSVQQKIKIDGPDIWMGTPPDFDTKHWNYKHWDADPVQQKIKIWTWIQHRVPSDIDIWIWIAHNVRQTPDTPVGRPRIDMDHTHIDDPPD